Protein AF-A0AAX3S6J0-F1 (afdb_monomer_lite)

pLDDT: mean 76.45, std 20.79, range [30.33, 96.0]

Radius of gyration: 25.62 Å; chains: 1; bounding box: 48×74×73 Å

Organism: NCBI:txid333965

Secondary structure (DSSP, 8-state):
--THHHHHHHHHTT-S-HHHHHHHHHHHHHHHHH-EEEEEEEEETTEEEEPPBPPSSTTSPPEEEEEE-TT--SSPPHHHHHHHHHH--EEEEEEHHHHHHHTTT---EEEEEETTS-EEEE-HHHHHHHHHHHHHHHHHTTS-----------------------TTSSSHHHHHHHHHHHHTTTT--

Foldseek 3Di:
DQLVLLVCCQVPCPPPPVPVNVVSLLVVLVVLQAAKWKFFWDDDPPDIDGDWADDPDPPAFTETETEGESVSDPDDQPVCPCCCPPVVTDIDIDRSLVVLVCLVVGQYWYWYAYSVRDIHTAHSVSSVVSNVSNVVVVVVVVPDDDDPPDPDDDDDDDDDDDDDDPPPPPPVVVVVVVVVVVVVVVPPD

Sequence (189 aa):
MENNLFAQFAKRRHETNSERLEQLTQEFAHHLSDTLFWIASKKVGSQISFELISGDNSDSPPSLFAYMNSDGSTEYPTTILDDIEHHGRQYTAIRGSYLIALSQKITTTLHILDENNASIVLSHDMQLKLHQIIKSLWTTETEVDPLPTIHAQPTDTQPAAKKRSWLKFFIFSAILIIVCATGYWLYRH

Structure (mmCIF, N/CA/C/O backbone):
data_AF-A0AAX3S6J0-F1
#
_entry.id   AF-A0AAX3S6J0-F1
#
loop_
_atom_site.group_PDB
_atom_site.id
_atom_site.type_symbol
_atom_site.label_atom_id
_atom_site.label_alt_id
_atom_site.label_comp_id
_atom_site.label_asym_id
_atom_site.label_entity_id
_atom_site.label_seq_id
_atom_site.pdbx_PDB_ins_code
_atom_site.Cartn_x
_atom_site.Cartn_y
_atom_site.Cartn_z
_atom_site.occupancy
_atom_site.B_iso_or_equiv
_atom_site.auth_seq_id
_atom_site.auth_comp_id
_atom_site.auth_asym_id
_atom_site.auth_atom_id
_atom_site.pdbx_PDB_model_num
ATOM 1 N N . MET A 1 1 ? -9.810 11.939 -13.633 1.00 43.16 1 MET A N 1
ATOM 2 C CA . MET A 1 1 ? -9.123 11.092 -14.641 1.00 43.16 1 MET A CA 1
ATOM 3 C C . MET A 1 1 ? -7.848 10.526 -14.007 1.00 43.16 1 MET A C 1
ATOM 5 O O . MET A 1 1 ? -6.766 10.725 -14.538 1.00 43.16 1 MET A O 1
ATOM 9 N N . GLU A 1 2 ? -7.965 9.867 -12.848 1.00 46.19 2 GLU A N 1
ATOM 10 C CA . GLU A 1 2 ? -6.809 9.577 -11.969 1.00 46.19 2 GLU A CA 1
ATOM 11 C C . GLU A 1 2 ? -6.449 8.087 -11.894 1.00 46.19 2 GLU A C 1
ATOM 13 O O . GLU A 1 2 ? -5.303 7.728 -11.653 1.00 46.19 2 GLU A O 1
ATOM 18 N N . ASN A 1 3 ? -7.353 7.199 -12.297 1.00 56.88 3 ASN A N 1
ATOM 19 C CA . ASN A 1 3 ? -7.152 5.758 -12.163 1.00 56.88 3 ASN A CA 1
ATOM 20 C C . ASN A 1 3 ? -6.264 5.094 -13.240 1.00 56.88 3 ASN A C 1
ATOM 22 O O . ASN A 1 3 ? -6.086 3.878 -13.286 1.00 56.88 3 ASN A O 1
ATOM 26 N N . ASN A 1 4 ? -5.689 5.893 -14.141 1.00 72.12 4 ASN A N 1
ATOM 27 C CA . ASN A 1 4 ? -4.831 5.402 -15.220 1.00 72.12 4 ASN A CA 1
ATOM 28 C C . ASN A 1 4 ? -3.392 5.143 -14.739 1.00 72.12 4 ASN A C 1
ATOM 30 O O . ASN A 1 4 ? -2.667 4.360 -15.348 1.00 72.12 4 ASN A O 1
ATOM 34 N N . LEU A 1 5 ? -2.940 5.796 -13.664 1.00 79.75 5 LEU A N 1
ATOM 35 C CA . LEU A 1 5 ? -1.538 5.708 -13.249 1.00 79.75 5 LEU A CA 1
ATOM 36 C C . LEU A 1 5 ? -1.205 4.350 -12.617 1.00 79.75 5 LEU A C 1
ATOM 38 O O . LEU A 1 5 ? -0.188 3.754 -12.968 1.00 79.75 5 LEU A O 1
ATOM 42 N N . PHE A 1 6 ? -2.094 3.816 -11.775 1.00 78.88 6 PHE A N 1
ATOM 43 C CA . PHE A 1 6 ? -1.959 2.472 -11.210 1.00 78.88 6 PHE A CA 1
ATOM 44 C C . PHE A 1 6 ? -1.912 1.407 -12.317 1.00 78.88 6 PHE A C 1
ATOM 46 O O . PHE A 1 6 ? -0.948 0.646 -12.413 1.00 78.88 6 PHE A O 1
ATOM 53 N N . ALA A 1 7 ? -2.889 1.403 -13.226 1.00 78.56 7 ALA A N 1
ATOM 54 C CA . ALA A 1 7 ? -2.921 0.457 -14.341 1.00 78.56 7 ALA A CA 1
ATOM 55 C C . ALA A 1 7 ? -1.679 0.568 -15.251 1.00 78.56 7 ALA A C 1
ATOM 57 O O . ALA A 1 7 ? -1.114 -0.446 -15.676 1.00 78.56 7 ALA A O 1
ATOM 58 N N . GLN A 1 8 ? -1.211 1.791 -15.524 1.00 82.81 8 GLN A N 1
ATOM 59 C CA . GLN A 1 8 ? 0.011 2.011 -16.298 1.00 82.81 8 GLN A CA 1
ATOM 60 C C . GLN A 1 8 ? 1.253 1.497 -15.578 1.00 82.81 8 GLN A C 1
ATOM 62 O O . GLN A 1 8 ? 2.052 0.794 -16.199 1.00 82.81 8 GLN A O 1
ATOM 67 N N . PHE A 1 9 ? 1.413 1.802 -14.291 1.00 85.44 9 PHE A N 1
ATOM 68 C CA . PHE A 1 9 ? 2.543 1.322 -13.505 1.00 85.44 9 PHE A CA 1
ATOM 69 C C . PHE A 1 9 ? 2.548 -0.208 -13.425 1.00 85.44 9 PHE A C 1
ATOM 71 O O . PHE A 1 9 ? 3.565 -0.836 -13.719 1.00 85.44 9 PHE A O 1
ATOM 78 N N . ALA A 1 10 ? 1.396 -0.827 -13.148 1.00 81.75 10 ALA A N 1
ATOM 79 C CA . ALA A 1 10 ? 1.242 -2.281 -13.117 1.00 81.75 10 ALA A CA 1
ATOM 80 C C . ALA A 1 10 ? 1.706 -2.944 -14.422 1.00 81.75 10 ALA A C 1
ATOM 82 O O . ALA A 1 10 ? 2.432 -3.940 -14.395 1.00 81.75 10 ALA A O 1
ATOM 83 N N . LYS A 1 11 ? 1.324 -2.361 -15.565 1.00 84.12 11 LYS A N 1
ATOM 84 C CA . LYS A 1 11 ? 1.655 -2.876 -16.897 1.00 84.12 11 LYS A CA 1
ATOM 85 C C . LYS A 1 11 ? 3.120 -2.660 -17.276 1.00 84.12 11 LYS A C 1
ATOM 87 O O . LYS A 1 11 ? 3.708 -3.521 -17.924 1.00 84.12 11 LYS A O 1
ATOM 92 N N . ARG A 1 12 ? 3.694 -1.508 -16.920 1.00 83.12 12 ARG A N 1
ATOM 93 C CA . ARG A 1 12 ? 4.986 -1.046 -17.456 1.00 83.12 12 ARG A CA 1
ATOM 94 C C . ARG A 1 12 ? 6.175 -1.219 -16.519 1.00 83.12 12 ARG A C 1
ATOM 96 O O . ARG A 1 12 ? 7.306 -1.080 -16.963 1.00 83.12 12 ARG A O 1
ATOM 103 N N . ARG A 1 13 ? 5.968 -1.571 -15.248 1.00 77.69 13 ARG A N 1
ATOM 104 C CA . ARG A 1 13 ? 7.052 -1.716 -14.252 1.00 77.69 13 ARG A CA 1
ATOM 105 C C . ARG A 1 13 ? 8.153 -2.732 -14.597 1.00 77.69 13 ARG A C 1
ATOM 107 O O . ARG A 1 13 ? 9.182 -2.756 -13.931 1.00 77.69 13 ARG A O 1
ATOM 114 N N . HIS A 1 14 ? 7.917 -3.587 -15.590 1.00 79.12 14 HIS A N 1
ATOM 115 C CA . HIS A 1 14 ? 8.863 -4.590 -16.085 1.00 79.12 14 HIS A CA 1
ATOM 116 C C . HIS A 1 14 ? 9.544 -4.177 -17.406 1.00 79.12 14 HIS A C 1
ATOM 118 O O . HIS A 1 14 ? 10.280 -4.973 -17.986 1.00 79.12 14 HIS A O 1
ATOM 124 N N . GLU A 1 15 ? 9.284 -2.967 -17.914 1.00 80.56 15 GLU A N 1
ATOM 125 C CA . GLU A 1 15 ? 9.906 -2.456 -19.138 1.00 80.56 15 GLU A CA 1
ATOM 126 C C . GLU A 1 15 ? 11.409 -2.191 -18.951 1.00 80.56 15 GLU A C 1
ATOM 128 O O . GLU A 1 15 ? 11.885 -1.872 -17.866 1.00 80.56 15 GLU A O 1
ATOM 133 N N . THR A 1 16 ? 12.173 -2.308 -20.039 1.00 67.88 16 THR A N 1
ATOM 134 C CA . THR A 1 16 ? 13.638 -2.124 -20.039 1.00 67.88 16 THR A CA 1
ATOM 135 C C . THR A 1 16 ? 14.062 -0.687 -20.373 1.00 67.88 16 THR A C 1
ATOM 137 O O . THR A 1 16 ? 15.240 -0.356 -20.277 1.00 67.88 16 THR A O 1
ATOM 140 N N . ASN A 1 17 ? 13.126 0.181 -20.779 1.00 75.00 17 ASN A N 1
ATOM 141 C CA . ASN A 1 17 ? 13.407 1.597 -21.026 1.00 75.00 17 ASN A CA 1
ATOM 142 C C . ASN A 1 17 ? 13.550 2.332 -19.684 1.00 75.00 17 ASN A C 1
ATOM 144 O O . ASN A 1 17 ? 12.547 2.675 -19.058 1.00 75.00 17 ASN A O 1
ATOM 148 N N . SER A 1 18 ? 14.795 2.546 -19.252 1.00 75.88 18 SER A N 1
ATOM 149 C CA . SER A 1 18 ? 15.112 3.035 -17.908 1.00 75.88 18 SER A CA 1
ATOM 150 C C . SER A 1 18 ? 14.560 4.430 -17.630 1.00 75.88 18 SER A C 1
ATOM 152 O O . SER A 1 18 ? 13.944 4.623 -16.591 1.00 75.88 18 SER A O 1
ATOM 154 N N . GLU A 1 19 ? 14.691 5.380 -18.558 1.00 84.38 19 GLU A N 1
ATOM 155 C CA . GLU A 1 19 ? 14.305 6.778 -18.313 1.00 84.38 19 GLU A CA 1
ATOM 156 C C . GLU A 1 19 ? 12.785 6.938 -18.172 1.00 84.38 19 GLU A C 1
ATOM 158 O O . GLU A 1 19 ? 12.289 7.523 -17.208 1.00 84.38 19 GLU A O 1
ATOM 163 N N . ARG A 1 20 ? 12.018 6.348 -19.097 1.00 82.50 20 ARG A N 1
ATOM 164 C CA . ARG A 1 20 ? 10.551 6.414 -19.042 1.00 82.50 20 ARG A CA 1
ATOM 165 C C . ARG A 1 20 ? 9.994 5.661 -17.834 1.00 82.50 20 ARG A C 1
ATOM 167 O O . ARG A 1 20 ? 9.006 6.092 -17.240 1.00 82.50 20 ARG A O 1
ATOM 174 N N . LEU A 1 21 ? 10.606 4.531 -17.484 1.00 85.25 21 LEU A N 1
ATOM 175 C CA . LEU A 1 21 ? 10.216 3.763 -16.309 1.00 85.25 21 LEU A CA 1
ATOM 176 C C . LEU A 1 21 ? 10.543 4.515 -15.014 1.00 85.25 21 LEU A C 1
ATOM 178 O O . LEU A 1 21 ? 9.748 4.476 -14.076 1.00 85.25 21 LEU A O 1
ATOM 182 N N . GLU A 1 22 ? 11.680 5.203 -14.946 1.00 86.81 22 GLU A N 1
ATOM 183 C CA . GLU A 1 22 ? 12.055 6.031 -13.798 1.00 86.81 22 GLU A CA 1
ATOM 184 C C . GLU A 1 22 ? 11.062 7.171 -13.584 1.00 86.81 22 GLU A C 1
ATOM 186 O O . GLU A 1 22 ? 10.539 7.294 -12.476 1.00 86.81 22 GLU A O 1
ATOM 191 N N . GLN A 1 23 ? 10.716 7.914 -14.640 1.00 90.00 23 GLN A N 1
ATOM 192 C CA . GLN A 1 23 ? 9.686 8.958 -14.579 1.00 90.00 23 GLN A CA 1
ATOM 193 C C . GLN A 1 23 ? 8.341 8.396 -14.108 1.00 90.00 23 GLN A C 1
ATOM 195 O O . GLN A 1 23 ? 7.765 8.896 -13.145 1.00 90.00 23 GLN A O 1
ATOM 200 N N . LEU A 1 24 ? 7.882 7.290 -14.704 1.00 90.31 24 LEU A N 1
ATOM 201 C CA . LEU A 1 24 ? 6.635 6.640 -14.293 1.00 90.31 24 LEU A CA 1
ATOM 202 C C . LEU A 1 24 ? 6.680 6.176 -12.828 1.00 90.31 24 LEU A C 1
ATOM 204 O O . LEU A 1 24 ? 5.678 6.250 -12.123 1.00 90.31 24 LEU A O 1
ATOM 208 N N . THR A 1 25 ? 7.833 5.692 -12.357 1.00 90.56 25 THR A N 1
ATOM 209 C CA . THR A 1 25 ? 8.012 5.267 -10.961 1.00 90.56 25 THR A CA 1
ATOM 210 C C . THR A 1 25 ? 7.970 6.462 -10.009 1.00 90.56 25 THR A C 1
ATOM 212 O O . THR A 1 25 ? 7.408 6.342 -8.923 1.00 90.56 25 THR A O 1
ATOM 215 N N . GLN A 1 26 ? 8.535 7.608 -10.398 1.00 91.75 26 GLN A N 1
ATOM 216 C CA . GLN A 1 26 ? 8.479 8.844 -9.614 1.00 91.75 26 GLN A CA 1
ATOM 217 C C . GLN A 1 26 ? 7.059 9.410 -9.546 1.00 91.75 26 GLN A C 1
ATOM 219 O O . GLN A 1 26 ? 6.578 9.699 -8.452 1.00 91.75 26 GLN A O 1
ATOM 224 N N . GLU A 1 27 ? 6.361 9.496 -10.681 1.00 91.88 27 GLU A N 1
ATOM 225 C CA . GLU A 1 27 ? 4.952 9.910 -10.735 1.00 91.88 27 GLU A CA 1
ATOM 226 C C . GLU A 1 27 ? 4.078 8.991 -9.878 1.00 91.88 27 GLU A C 1
ATOM 228 O O . GLU A 1 27 ? 3.265 9.456 -9.076 1.00 91.88 27 GLU A O 1
ATOM 233 N N . PHE A 1 28 ? 4.289 7.677 -9.995 1.00 91.75 28 PHE A N 1
ATOM 234 C CA . PHE A 1 28 ? 3.595 6.696 -9.172 1.00 91.75 28 PHE A CA 1
ATOM 235 C C . PHE A 1 28 ? 3.897 6.890 -7.685 1.00 91.75 28 PHE A C 1
ATOM 237 O O . PHE A 1 28 ? 2.973 6.865 -6.882 1.00 91.75 28 PHE A O 1
ATOM 244 N N . ALA A 1 29 ? 5.155 7.124 -7.303 1.00 93.12 29 ALA A N 1
ATOM 245 C CA . ALA A 1 29 ? 5.538 7.362 -5.912 1.00 93.12 29 ALA A CA 1
ATOM 246 C C . ALA A 1 29 ? 4.898 8.635 -5.330 1.00 93.12 29 ALA A C 1
ATOM 248 O O . ALA A 1 29 ? 4.435 8.604 -4.190 1.00 93.12 29 ALA A O 1
ATOM 249 N N . HIS A 1 30 ? 4.826 9.720 -6.108 1.00 91.75 30 HIS A N 1
ATOM 250 C CA . HIS A 1 30 ? 4.108 10.941 -5.729 1.00 91.75 30 HIS A CA 1
ATOM 251 C C . HIS A 1 30 ? 2.629 10.659 -5.480 1.00 91.75 30 HIS A C 1
ATOM 253 O O . HIS A 1 30 ? 2.122 10.897 -4.387 1.00 91.75 30 HIS A O 1
ATOM 259 N N . HIS A 1 31 ? 1.948 10.085 -6.471 1.00 91.12 31 HIS A N 1
ATOM 260 C CA . HIS A 1 31 ? 0.524 9.797 -6.357 1.00 91.12 31 HIS A CA 1
ATOM 261 C C . HIS A 1 31 ? 0.232 8.832 -5.196 1.00 91.12 31 HIS A C 1
ATOM 263 O O . HIS A 1 31 ? -0.669 9.061 -4.389 1.00 91.12 31 HIS A O 1
ATOM 269 N N . LEU A 1 32 ? 1.054 7.791 -5.050 1.00 92.00 32 LEU A N 1
ATOM 270 C CA . LEU A 1 32 ? 0.976 6.830 -3.956 1.00 92.00 32 LEU A CA 1
ATOM 271 C C . LEU A 1 32 ? 1.154 7.502 -2.590 1.00 92.00 32 LEU A C 1
ATOM 273 O O . LEU A 1 32 ? 0.423 7.160 -1.669 1.00 92.00 32 LEU A O 1
ATOM 277 N N . SER A 1 33 ? 2.090 8.448 -2.445 1.00 92.88 33 SER A N 1
ATOM 278 C CA . SER A 1 33 ? 2.350 9.167 -1.186 1.00 92.88 33 SER A CA 1
ATOM 279 C C . SER A 1 33 ? 1.088 9.828 -0.629 1.00 92.88 33 SER A C 1
ATOM 281 O O . SER A 1 33 ? 0.809 9.714 0.572 1.00 92.88 33 SER A O 1
ATOM 283 N N . ASP A 1 34 ? 0.321 10.466 -1.510 1.00 90.81 34 ASP A N 1
ATOM 284 C CA . ASP A 1 34 ? -0.820 11.299 -1.133 1.00 90.81 34 ASP A CA 1
ATOM 285 C C . ASP A 1 34 ? -2.134 10.519 -1.078 1.00 90.81 34 ASP A C 1
ATOM 287 O O . ASP A 1 34 ? -3.076 10.936 -0.399 1.00 90.81 34 ASP A O 1
ATOM 291 N N . THR A 1 35 ? -2.193 9.355 -1.721 1.00 91.94 35 THR A N 1
ATOM 292 C CA . THR A 1 35 ? -3.391 8.511 -1.745 1.00 91.94 35 THR A CA 1
ATOM 293 C C . THR A 1 35 ? -3.741 7.998 -0.345 1.00 91.94 35 THR A C 1
ATOM 295 O O . THR A 1 35 ? -2.870 7.629 0.451 1.00 91.94 35 THR A O 1
ATOM 298 N N . LEU A 1 36 ? -5.036 7.993 -0.022 1.00 94.56 36 LEU A N 1
ATOM 299 C CA . LEU A 1 36 ? -5.565 7.405 1.205 1.00 94.56 36 LEU A CA 1
ATOM 300 C C . LEU A 1 36 ? -5.941 5.941 0.950 1.00 94.56 36 LEU A C 1
ATOM 302 O O . LEU A 1 36 ? -6.664 5.641 0.005 1.00 94.56 36 LEU A O 1
ATOM 306 N N . PHE A 1 37 ? -5.470 5.046 1.814 1.00 95.25 37 PHE A N 1
ATOM 307 C CA . PHE A 1 37 ? -5.740 3.615 1.745 1.00 95.25 37 PHE A CA 1
ATOM 308 C C . PHE A 1 37 ? -6.478 3.137 2.983 1.00 95.25 37 PHE A C 1
ATOM 310 O O . PHE A 1 37 ? -6.148 3.525 4.103 1.00 95.25 37 PHE A O 1
ATOM 317 N N . TRP A 1 38 ? -7.412 2.221 2.785 1.00 96.00 38 TRP A N 1
ATOM 318 C CA . TRP A 1 38 ? -8.090 1.483 3.834 1.00 96.00 38 TRP A CA 1
ATOM 319 C C . TRP A 1 38 ? -7.436 0.125 4.007 1.00 96.00 38 TRP A C 1
ATOM 321 O O . TRP A 1 38 ? -7.261 -0.615 3.043 1.00 96.00 38 TRP A O 1
ATOM 331 N N . ILE A 1 39 ? -7.064 -0.203 5.240 1.00 95.44 39 ILE A N 1
ATOM 332 C CA . ILE A 1 39 ? -6.398 -1.465 5.567 1.00 95.44 39 ILE A CA 1
ATOM 333 C C . ILE A 1 39 ? -7.136 -2.138 6.706 1.00 95.44 39 ILE A C 1
ATOM 335 O O . ILE A 1 39 ? -7.434 -1.490 7.712 1.00 95.44 39 ILE A O 1
ATOM 339 N N . ALA A 1 40 ? -7.390 -3.436 6.552 1.00 95.19 40 ALA A N 1
ATOM 340 C CA . ALA A 1 40 ? -7.983 -4.248 7.599 1.00 95.19 40 ALA A CA 1
ATOM 341 C C . ALA A 1 40 ? -7.128 -4.186 8.870 1.00 95.19 40 ALA A C 1
ATOM 343 O O . ALA A 1 40 ? -5.903 -4.364 8.838 1.00 95.19 40 ALA A O 1
ATOM 344 N N . SER A 1 41 ? -7.765 -3.902 9.996 1.00 93.50 41 SER A N 1
ATOM 345 C CA . SER A 1 41 ? -7.075 -3.668 11.251 1.00 93.50 41 SER A CA 1
ATOM 346 C C . SER A 1 41 ? -7.833 -4.238 12.437 1.00 93.50 41 SER A C 1
ATOM 348 O O . SER A 1 41 ? -9.039 -4.462 12.407 1.00 93.50 41 SER A O 1
ATOM 350 N N . LYS A 1 42 ? -7.096 -4.462 13.520 1.00 91.50 42 LYS A N 1
ATOM 351 C CA . LYS A 1 42 ? -7.625 -4.914 14.796 1.00 91.50 42 LYS A CA 1
ATOM 352 C C . LYS A 1 42 ? -7.068 -4.054 15.910 1.00 91.50 42 LYS A C 1
ATOM 354 O O . LYS A 1 42 ? -5.864 -3.799 15.992 1.00 91.50 42 LYS A O 1
ATOM 359 N N . LYS A 1 43 ? -7.938 -3.664 16.835 1.00 86.62 43 LYS A N 1
ATOM 360 C CA . LYS A 1 43 ? -7.514 -3.034 18.082 1.00 86.62 43 LYS A CA 1
ATOM 361 C C . LYS A 1 43 ? -6.950 -4.085 19.042 1.00 86.62 43 LYS A C 1
ATOM 363 O O . LYS A 1 43 ? -7.654 -5.006 19.454 1.00 86.62 43 LYS A O 1
ATOM 368 N N . VAL A 1 44 ? -5.686 -3.928 19.424 1.00 85.31 44 VAL A N 1
ATOM 369 C CA . VAL A 1 44 ? -4.997 -4.760 20.418 1.00 85.31 44 VAL A CA 1
ATOM 370 C C . VAL A 1 44 ? -4.601 -3.858 21.585 1.00 85.31 44 VAL A C 1
ATOM 372 O O . VAL A 1 44 ? -3.600 -3.145 21.546 1.00 85.31 44 VAL A O 1
ATOM 375 N N . GLY A 1 45 ? -5.445 -3.829 22.621 1.00 86.12 45 GLY A N 1
ATOM 376 C CA . GLY A 1 45 ? -5.293 -2.898 23.741 1.00 86.12 45 GLY A CA 1
ATOM 377 C C . GLY A 1 45 ? -5.439 -1.438 23.295 1.00 86.12 45 GLY A C 1
ATOM 378 O O . GLY A 1 45 ? -6.498 -1.033 22.809 1.00 86.12 45 GLY A O 1
ATOM 379 N N . SER A 1 46 ? -4.380 -0.644 23.471 1.00 84.56 46 SER A N 1
ATOM 380 C CA . SER A 1 46 ? -4.309 0.758 23.030 1.00 84.56 46 SER A CA 1
ATOM 381 C C . SER A 1 46 ? -3.753 0.938 21.612 1.00 84.56 46 SER A C 1
ATOM 383 O O . SER A 1 46 ? -3.694 2.069 21.134 1.00 84.56 46 SER A O 1
ATOM 385 N N . GLN A 1 47 ? -3.350 -0.143 20.937 1.00 86.06 47 GLN A N 1
ATOM 386 C CA . GLN A 1 47 ? -2.699 -0.093 19.628 1.00 86.06 47 GLN A CA 1
ATOM 387 C C . GLN A 1 47 ? -3.612 -0.607 18.513 1.00 86.06 47 GLN A C 1
ATOM 389 O O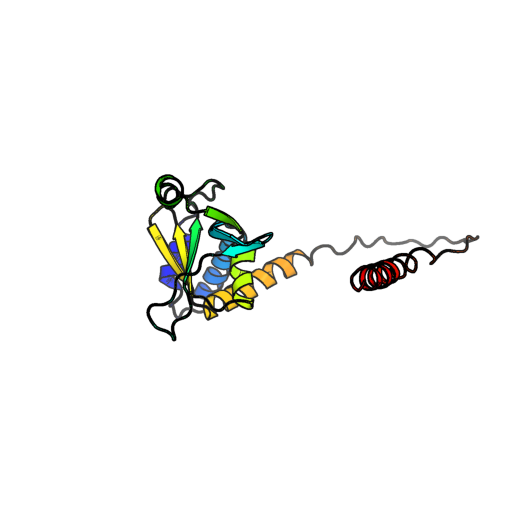 . GLN A 1 47 ? -4.479 -1.456 18.732 1.00 86.06 47 GLN A O 1
ATOM 394 N N . ILE A 1 48 ? -3.392 -0.092 17.304 1.00 85.75 48 ILE A N 1
ATOM 395 C CA . ILE A 1 48 ? -3.974 -0.617 16.068 1.00 85.75 48 ILE A CA 1
ATOM 396 C C . ILE A 1 48 ? -2.934 -1.547 15.443 1.00 85.75 48 ILE A C 1
ATOM 398 O O . ILE A 1 48 ? -1.779 -1.160 15.266 1.00 85.75 48 ILE A O 1
ATOM 402 N N . SER A 1 49 ? -3.343 -2.772 15.139 1.00 88.75 49 SER A N 1
ATOM 403 C CA . SER A 1 49 ? -2.547 -3.766 14.424 1.00 88.75 49 SER A CA 1
ATOM 404 C C . SER A 1 49 ? -3.169 -4.002 13.052 1.00 88.75 49 SER A C 1
ATOM 406 O O . SER A 1 49 ? -4.392 -4.054 12.948 1.00 88.75 49 SER A O 1
ATOM 408 N N . PHE A 1 50 ? -2.354 -4.118 12.006 1.00 91.81 50 PHE A N 1
ATOM 409 C CA . PHE A 1 50 ? -2.840 -4.432 10.662 1.00 91.81 50 PHE A CA 1
ATOM 410 C C . PHE A 1 50 ? -2.964 -5.939 10.475 1.00 91.81 50 PHE A C 1
ATOM 412 O O . PHE A 1 50 ? -2.105 -6.703 10.922 1.00 91.81 50 PHE A O 1
ATOM 419 N N . GLU A 1 51 ? -4.028 -6.358 9.804 1.00 92.00 51 GLU A N 1
ATOM 420 C CA . GLU A 1 51 ? -4.252 -7.763 9.501 1.00 92.00 51 GLU A CA 1
ATOM 421 C C . GLU A 1 51 ? -3.406 -8.187 8.301 1.00 92.00 51 GLU A C 1
ATOM 423 O O . GLU A 1 51 ? -3.550 -7.674 7.191 1.00 92.00 51 GLU A O 1
ATOM 428 N N . LEU A 1 52 ? -2.519 -9.146 8.546 1.00 91.19 52 LEU A N 1
ATOM 429 C CA . LEU A 1 52 ? -1.678 -9.770 7.536 1.00 91.19 52 LEU A CA 1
ATOM 430 C C . LEU A 1 52 ? -2.240 -11.147 7.185 1.00 91.19 52 LEU A C 1
ATOM 432 O O . LEU A 1 52 ? -2.607 -11.914 8.077 1.00 91.19 52 LEU A O 1
ATOM 436 N N . ILE A 1 53 ? -2.260 -11.474 5.896 1.00 89.81 53 ILE A N 1
ATOM 437 C CA . ILE A 1 53 ? -2.619 -12.808 5.410 1.00 89.81 53 ILE A CA 1
ATOM 438 C C . ILE A 1 53 ? -1.329 -13.600 5.212 1.00 89.81 53 ILE A C 1
ATOM 440 O O . ILE A 1 53 ? -0.406 -13.127 4.548 1.00 89.81 53 ILE A O 1
ATOM 444 N N . SER A 1 54 ? -1.234 -14.787 5.809 1.00 86.44 54 SER A N 1
ATOM 445 C CA . SER A 1 54 ? -0.080 -15.672 5.625 1.00 86.44 54 SER A CA 1
ATOM 446 C C . SER A 1 54 ? 0.148 -15.966 4.141 1.00 86.44 54 SER A C 1
ATOM 448 O O . SER A 1 54 ? -0.809 -16.141 3.392 1.00 86.44 54 SER A O 1
ATOM 450 N N . GLY A 1 55 ? 1.414 -15.999 3.718 1.00 77.69 55 GLY A N 1
ATOM 451 C CA . GLY A 1 55 ? 1.760 -16.429 2.366 1.00 77.69 55 GLY A CA 1
ATOM 452 C C . GLY A 1 55 ? 1.439 -17.910 2.148 1.00 77.69 55 GLY A C 1
ATOM 453 O O . GLY A 1 55 ? 1.298 -18.665 3.110 1.00 77.69 55 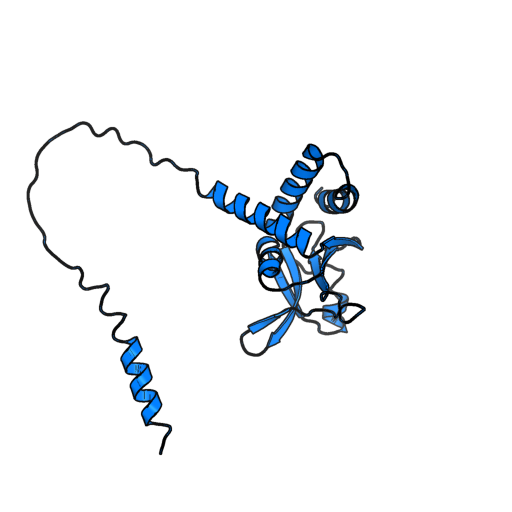GLY A O 1
ATOM 454 N N . ASP A 1 56 ? 1.362 -18.322 0.881 1.00 79.38 56 ASP A N 1
ATOM 455 C CA . ASP A 1 56 ? 0.985 -19.690 0.490 1.00 79.38 56 ASP A CA 1
ATOM 456 C C . ASP A 1 56 ? 1.911 -20.764 1.089 1.00 79.38 56 ASP A C 1
ATOM 458 O O . ASP A 1 56 ? 1.479 -21.884 1.348 1.00 79.38 56 ASP A O 1
ATOM 462 N N . ASN A 1 57 ? 3.176 -20.408 1.349 1.00 81.62 57 ASN A N 1
ATOM 463 C CA . ASN A 1 57 ? 4.197 -21.266 1.949 1.00 81.62 57 ASN A CA 1
ATOM 464 C C . ASN A 1 57 ? 4.949 -20.525 3.069 1.00 81.62 57 ASN A C 1
ATOM 466 O O . ASN A 1 57 ? 4.989 -19.294 3.083 1.00 81.62 57 ASN A O 1
ATOM 470 N N . SER A 1 58 ? 5.625 -21.265 3.959 1.00 74.56 58 SER A N 1
ATOM 471 C CA . SER A 1 58 ? 6.393 -20.713 5.096 1.00 74.56 58 SER A CA 1
ATOM 472 C C . SER A 1 58 ? 7.468 -19.695 4.709 1.00 74.56 58 SER A C 1
ATOM 474 O O . SER A 1 58 ? 7.819 -18.842 5.518 1.00 74.56 58 SER A O 1
ATOM 476 N N . ASP A 1 59 ? 7.975 -19.786 3.480 1.00 80.88 59 ASP A N 1
ATOM 477 C CA . ASP A 1 59 ? 9.059 -18.941 2.972 1.00 80.88 59 ASP A CA 1
ATOM 478 C C . ASP A 1 59 ? 8.537 -17.694 2.242 1.00 80.88 59 ASP A C 1
ATOM 480 O O . ASP A 1 59 ? 9.313 -16.827 1.840 1.00 80.88 59 ASP A O 1
ATOM 484 N N . SER A 1 60 ? 7.218 -17.596 2.041 1.00 84.44 60 SER A N 1
ATOM 485 C CA . SER A 1 60 ? 6.597 -16.452 1.376 1.00 84.44 60 SER A CA 1
ATOM 486 C C . SER A 1 60 ? 6.270 -15.361 2.394 1.00 84.44 60 SER A C 1
ATOM 488 O O . SER A 1 60 ? 5.650 -15.647 3.422 1.00 84.44 60 SER A O 1
ATOM 490 N N . PRO A 1 61 ? 6.639 -14.096 2.126 1.00 88.56 61 PRO A N 1
ATOM 491 C CA . PRO A 1 61 ? 6.293 -13.006 3.021 1.00 88.56 61 PRO A CA 1
ATOM 492 C C . PRO A 1 61 ? 4.767 -12.859 3.117 1.00 88.56 61 PRO A C 1
ATOM 494 O O . PRO A 1 61 ? 4.063 -13.084 2.126 1.00 88.56 61 PRO A O 1
ATOM 497 N N . PRO A 1 62 ? 4.240 -12.458 4.286 1.00 92.88 62 PRO A N 1
ATOM 498 C CA . PRO A 1 62 ? 2.813 -12.240 4.450 1.00 92.88 62 PRO A CA 1
ATOM 499 C C . PRO A 1 62 ? 2.306 -11.135 3.518 1.00 92.88 62 PRO A C 1
ATOM 501 O O . PRO A 1 62 ? 3.026 -10.191 3.180 1.00 92.88 62 PRO A O 1
ATOM 504 N N . SER A 1 63 ? 1.044 -11.250 3.125 1.00 94.44 63 SER A N 1
ATOM 505 C CA . SER A 1 63 ? 0.359 -10.286 2.276 1.00 94.44 63 SER A CA 1
ATOM 506 C C . SER A 1 63 ? -0.383 -9.243 3.107 1.00 94.44 63 SER A C 1
ATOM 508 O O . SER A 1 63 ? -1.105 -9.578 4.047 1.00 94.44 63 SER A O 1
ATOM 510 N N . LEU A 1 64 ? -0.224 -7.978 2.729 1.00 95.19 64 LEU A N 1
ATOM 511 C CA . LEU A 1 64 ? -0.991 -6.845 3.238 1.00 95.19 64 LEU A CA 1
ATOM 512 C C . LEU A 1 64 ? -1.890 -6.325 2.116 1.00 95.19 64 LEU A C 1
ATOM 514 O O . LEU A 1 64 ? -1.410 -6.120 1.004 1.00 95.19 64 LEU A O 1
ATOM 518 N N . PHE A 1 65 ? -3.169 -6.102 2.405 1.00 94.62 65 PHE A N 1
ATOM 519 C CA . PHE A 1 65 ? -4.148 -5.615 1.432 1.00 94.62 65 PHE A CA 1
ATOM 520 C C . PHE A 1 65 ? -4.533 -4.173 1.759 1.00 94.62 65 PHE A C 1
ATOM 522 O O . PHE A 1 65 ? -4.943 -3.878 2.884 1.00 94.62 65 PHE A O 1
ATOM 529 N N . ALA A 1 66 ? -4.384 -3.292 0.776 1.00 95.44 66 ALA A N 1
ATOM 530 C CA . ALA A 1 66 ? -4.715 -1.880 0.854 1.00 95.44 66 ALA A CA 1
ATOM 531 C C . ALA A 1 66 ? -5.745 -1.532 -0.222 1.00 95.44 66 ALA A C 1
ATOM 533 O O . ALA A 1 66 ? -5.523 -1.783 -1.404 1.00 95.44 66 ALA A O 1
ATOM 534 N N . TYR A 1 67 ? -6.859 -0.945 0.201 1.00 94.62 67 TYR A N 1
ATOM 535 C C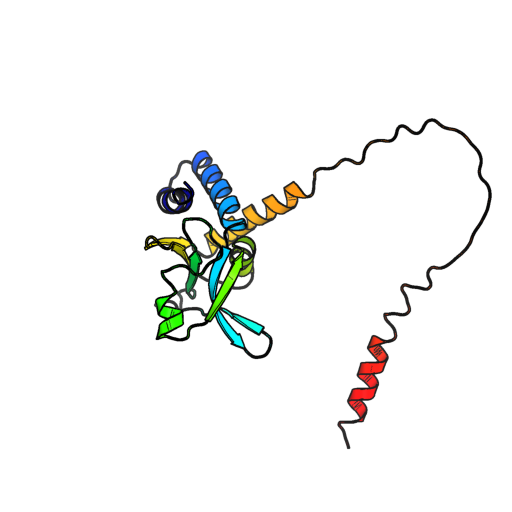A . TYR A 1 67 ? -7.993 -0.619 -0.658 1.00 94.62 67 TYR A CA 1
ATOM 536 C C . TYR A 1 67 ? -8.088 0.893 -0.842 1.00 94.62 67 TYR A C 1
ATOM 538 O O . TYR A 1 67 ? -7.898 1.640 0.118 1.00 94.62 67 TYR A O 1
ATOM 546 N N . MET A 1 68 ? -8.387 1.359 -2.048 1.00 92.69 68 MET A N 1
ATOM 547 C CA . MET A 1 68 ? -8.550 2.785 -2.343 1.00 92.69 68 MET A CA 1
ATOM 548 C C . MET A 1 68 ? -9.749 3.036 -3.256 1.00 92.69 68 MET A C 1
ATOM 550 O O . MET A 1 68 ? -10.149 2.160 -4.024 1.00 92.69 68 MET A O 1
ATOM 554 N N . ASN A 1 69 ? -10.292 4.251 -3.197 1.00 90.25 69 ASN A N 1
ATOM 555 C CA . ASN A 1 69 ? -11.269 4.713 -4.178 1.00 90.25 69 ASN A CA 1
ATOM 556 C C . ASN A 1 69 ? -10.554 5.228 -5.427 1.00 90.25 69 ASN A C 1
ATOM 558 O O . ASN A 1 69 ? -9.496 5.855 -5.331 1.00 90.25 69 ASN A O 1
ATOM 562 N N . SER A 1 70 ? -11.142 5.001 -6.599 1.00 84.44 70 SER A N 1
ATOM 563 C CA . SER A 1 70 ? -10.555 5.425 -7.879 1.00 84.44 70 SER A CA 1
ATOM 564 C C . SER A 1 70 ? -10.683 6.926 -8.119 1.00 84.44 70 SER A C 1
ATOM 566 O O . SER A 1 70 ? -9.994 7.492 -8.973 1.00 84.44 70 SER A O 1
ATOM 568 N N . ASP A 1 71 ? -11.616 7.553 -7.407 1.00 83.56 71 ASP A N 1
ATOM 569 C CA . ASP A 1 71 ? -11.911 8.981 -7.432 1.00 83.56 71 ASP A CA 1
ATOM 570 C C . ASP A 1 71 ? -11.148 9.775 -6.355 1.00 83.56 71 ASP A C 1
ATOM 572 O O . ASP A 1 71 ? -11.338 10.984 -6.236 1.00 83.56 71 ASP A O 1
ATOM 576 N N . GLY A 1 72 ? -10.305 9.103 -5.561 1.00 82.12 72 GLY A N 1
ATOM 577 C CA . GLY A 1 72 ? -9.543 9.720 -4.475 1.00 82.12 72 GLY A CA 1
ATOM 578 C C . GLY A 1 72 ? -10.384 10.126 -3.259 1.00 82.12 72 GLY A C 1
ATOM 579 O O . GLY A 1 72 ? -9.873 10.821 -2.375 1.00 82.12 72 GLY A O 1
ATOM 580 N N . SER A 1 73 ? -11.653 9.713 -3.184 1.00 87.44 73 SER A N 1
ATOM 581 C CA . SER A 1 73 ? -12.520 10.016 -2.046 1.00 87.44 73 SER A CA 1
ATOM 582 C C . SER A 1 73 ? -12.013 9.388 -0.745 1.00 87.44 73 SER A C 1
ATOM 584 O O . SER A 1 73 ? -11.307 8.376 -0.721 1.00 87.44 73 SER A O 1
ATOM 586 N N . THR A 1 74 ? -12.400 10.000 0.375 1.00 89.56 74 THR A N 1
ATOM 587 C CA . THR A 1 74 ? -12.033 9.545 1.723 1.00 89.56 74 THR A CA 1
ATOM 588 C C . THR A 1 74 ? -13.076 8.626 2.351 1.00 89.56 74 THR A C 1
ATOM 590 O O . THR A 1 74 ? -13.000 8.371 3.549 1.00 89.56 74 THR A O 1
ATOM 593 N N . GLU A 1 75 ? -14.086 8.197 1.596 1.00 91.62 75 GLU A N 1
ATOM 594 C CA . GLU A 1 75 ? -15.100 7.248 2.060 1.00 91.62 75 GLU A CA 1
ATOM 595 C C . GLU A 1 75 ? -14.574 5.810 1.961 1.00 91.62 75 GLU A C 1
ATOM 597 O O . GLU A 1 75 ? -13.491 5.569 1.423 1.00 91.62 75 GLU A O 1
ATOM 602 N N . TYR A 1 76 ? -15.305 4.845 2.515 1.00 92.38 76 TYR A N 1
ATOM 603 C CA . TYR A 1 76 ? -14.956 3.437 2.345 1.00 92.38 76 TYR A CA 1
ATOM 604 C C . TYR A 1 76 ? -15.163 3.007 0.883 1.00 92.38 76 TYR A C 1
ATOM 606 O O . TYR A 1 76 ? -16.248 3.237 0.349 1.00 92.38 76 TYR A O 1
ATOM 614 N N . PRO A 1 77 ? -14.183 2.325 0.260 1.00 92.00 77 PRO A N 1
ATOM 615 C CA . PRO A 1 77 ? -14.372 1.673 -1.021 1.00 92.00 77 PRO A CA 1
ATOM 616 C C . PRO A 1 77 ? -15.514 0.678 -0.975 1.00 92.00 77 PRO A C 1
ATOM 618 O O . PRO A 1 77 ? -15.634 -0.109 -0.034 1.00 92.00 77 PRO A O 1
ATOM 621 N N . THR A 1 78 ? -16.309 0.672 -2.039 1.00 90.00 78 THR A N 1
ATOM 622 C CA . THR A 1 78 ? -17.420 -0.271 -2.217 1.00 90.00 78 THR A CA 1
ATOM 623 C C . THR A 1 78 ? -16.971 -1.725 -2.062 1.00 90.00 78 THR A C 1
ATOM 625 O O . THR A 1 78 ? -17.702 -2.536 -1.503 1.00 90.00 78 THR A O 1
ATOM 628 N N . THR A 1 79 ? -15.728 -2.030 -2.445 1.00 87.62 79 THR A N 1
ATOM 629 C CA . THR A 1 79 ? -15.095 -3.351 -2.323 1.00 87.62 79 THR A CA 1
ATOM 630 C C . THR A 1 79 ? -14.923 -3.853 -0.892 1.00 87.62 79 THR A C 1
ATOM 632 O O . THR A 1 79 ? -14.726 -5.052 -0.711 1.00 87.62 79 THR A O 1
ATOM 635 N N . ILE A 1 80 ? -14.992 -2.983 0.121 1.00 90.88 80 ILE A N 1
ATOM 636 C CA . ILE A 1 80 ? -14.871 -3.377 1.535 1.00 90.88 80 ILE A CA 1
ATOM 637 C C . ILE A 1 80 ? -16.139 -3.119 2.352 1.00 90.88 80 ILE A C 1
ATOM 639 O O . ILE A 1 80 ? -16.172 -3.461 3.533 1.00 90.88 80 ILE A O 1
ATOM 643 N N . LEU A 1 81 ? -17.183 -2.537 1.751 1.00 91.38 81 LEU A N 1
ATOM 644 C CA . LEU A 1 81 ? -18.453 -2.303 2.443 1.00 91.38 81 LEU A CA 1
ATOM 645 C C . LEU A 1 81 ? -19.101 -3.622 2.870 1.00 91.38 81 LEU A C 1
ATOM 647 O O . LEU A 1 81 ? -19.502 -3.748 4.024 1.00 91.38 81 LEU A O 1
ATOM 651 N N . ASP A 1 82 ? -19.097 -4.630 1.996 1.00 87.75 82 ASP A N 1
ATOM 652 C CA . ASP A 1 82 ? -19.622 -5.959 2.323 1.00 87.75 82 ASP A CA 1
ATOM 653 C C . ASP A 1 82 ? -18.872 -6.590 3.511 1.00 87.75 82 ASP A C 1
ATOM 655 O O . ASP A 1 82 ? -19.505 -7.120 4.427 1.00 87.75 82 ASP A O 1
ATOM 659 N N . ASP A 1 83 ? -17.540 -6.464 3.553 1.00 88.38 83 ASP A N 1
ATOM 660 C CA . ASP A 1 83 ? -16.695 -6.953 4.655 1.00 88.38 83 ASP A CA 1
ATOM 661 C C . ASP A 1 83 ? -17.014 -6.251 5.987 1.00 88.38 83 ASP A C 1
ATOM 663 O O . ASP A 1 83 ? -17.004 -6.873 7.058 1.00 88.38 83 ASP A O 1
ATOM 667 N N . ILE A 1 84 ? -17.318 -4.955 5.941 1.00 90.19 84 ILE A N 1
ATOM 668 C CA . ILE A 1 84 ? -17.704 -4.179 7.123 1.00 90.19 84 ILE A CA 1
ATOM 669 C C . ILE A 1 84 ? -19.099 -4.600 7.598 1.00 90.19 84 ILE A C 1
ATOM 671 O O . ILE A 1 84 ? -19.281 -4.895 8.782 1.00 90.19 84 ILE A O 1
ATOM 675 N N . GLU A 1 85 ? -20.073 -4.648 6.690 1.00 90.50 85 GLU A N 1
ATOM 676 C CA . GLU A 1 85 ? -21.484 -4.878 7.013 1.00 90.50 85 GLU A CA 1
ATOM 677 C C . GLU A 1 85 ? -21.769 -6.325 7.432 1.00 90.50 85 GLU A C 1
ATOM 679 O O . GLU A 1 85 ? -22.492 -6.559 8.403 1.00 90.50 85 GLU A O 1
ATOM 684 N N . HIS A 1 86 ? -21.178 -7.302 6.740 1.00 87.94 86 HIS A N 1
ATOM 685 C CA . HIS A 1 86 ? -2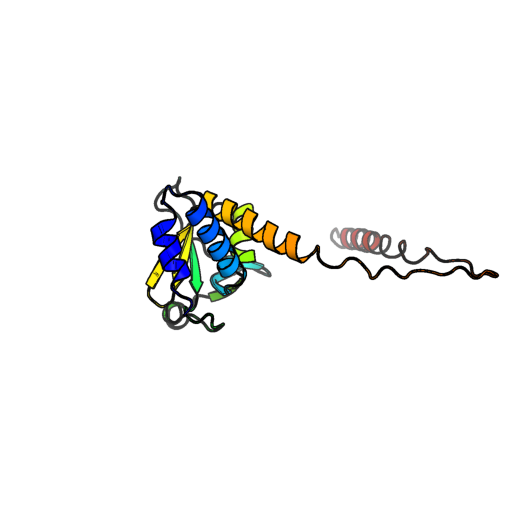1.512 -8.719 6.909 1.00 87.94 86 HIS A CA 1
ATOM 686 C C . HIS A 1 86 ? -20.490 -9.491 7.746 1.00 87.94 86 HIS A C 1
ATOM 688 O O . HIS A 1 86 ? -20.838 -10.503 8.361 1.00 87.94 86 HIS A O 1
ATOM 694 N N . HIS A 1 87 ? -19.239 -9.026 7.804 1.00 87.56 87 HIS A N 1
ATOM 695 C CA . HIS A 1 87 ? -18.170 -9.698 8.550 1.00 87.56 87 HIS A CA 1
ATOM 696 C C . HIS A 1 87 ? -17.685 -8.902 9.767 1.00 87.56 87 HIS A C 1
ATOM 698 O O . HIS A 1 87 ? -16.884 -9.416 10.551 1.00 87.56 87 HIS A O 1
ATOM 704 N N . GLY A 1 88 ? -18.191 -7.679 9.974 1.00 87.00 88 GLY A N 1
ATOM 705 C CA . GLY A 1 88 ? -17.820 -6.826 11.107 1.00 87.00 88 GLY A CA 1
ATOM 706 C C . GLY A 1 88 ? -16.334 -6.467 11.121 1.00 87.00 88 GLY A C 1
ATOM 707 O O . GLY A 1 88 ? -15.780 -6.152 12.182 1.00 87.00 88 GLY A O 1
ATOM 708 N N . ARG A 1 89 ? -15.668 -6.571 9.965 1.00 90.25 89 ARG A N 1
ATOM 709 C CA . ARG A 1 89 ? -14.233 -6.341 9.838 1.00 90.25 89 ARG A CA 1
ATOM 710 C C . ARG A 1 89 ? -13.941 -4.852 9.973 1.00 90.25 89 ARG A C 1
ATOM 712 O O . ARG A 1 89 ? -14.654 -4.011 9.433 1.00 90.25 89 ARG A O 1
ATOM 719 N N . GLN A 1 90 ? -12.897 -4.516 10.724 1.00 93.19 90 GLN A N 1
ATOM 720 C CA . GLN A 1 90 ? -12.505 -3.126 10.943 1.00 93.19 90 GLN A CA 1
ATOM 721 C C . GLN A 1 90 ? -11.436 -2.715 9.939 1.00 93.19 90 GLN A C 1
ATOM 723 O O . GLN A 1 90 ? -10.546 -3.496 9.611 1.00 93.19 90 GLN A O 1
ATOM 728 N N . TYR A 1 91 ? -11.514 -1.467 9.486 1.00 94.69 91 TYR A N 1
ATOM 729 C CA . TYR A 1 91 ? -10.543 -0.875 8.578 1.00 94.69 91 TYR A CA 1
ATOM 730 C C . TYR A 1 91 ? -10.025 0.439 9.146 1.00 94.69 91 TYR A C 1
ATOM 732 O O . TYR A 1 91 ? -10.717 1.164 9.862 1.00 94.69 91 TYR A O 1
ATOM 740 N N . THR A 1 92 ? -8.775 0.757 8.838 1.00 94.25 92 THR A N 1
ATOM 741 C CA . THR A 1 92 ? -8.143 2.020 9.214 1.00 94.25 92 THR A CA 1
ATOM 742 C C . THR A 1 92 ? -7.628 2.717 7.972 1.00 94.25 92 THR A C 1
ATOM 744 O O . THR A 1 92 ? -6.911 2.116 7.173 1.00 94.25 92 THR A O 1
ATOM 747 N N . ALA A 1 93 ? -7.993 3.990 7.837 1.00 94.81 93 ALA A N 1
ATOM 748 C CA . ALA A 1 93 ? -7.484 4.858 6.793 1.00 94.81 93 ALA A CA 1
ATOM 749 C C . ALA A 1 93 ? -6.051 5.301 7.119 1.00 94.81 93 ALA A C 1
ATOM 751 O O . ALA A 1 93 ? -5.789 5.830 8.204 1.00 94.81 93 ALA A O 1
ATOM 752 N N . ILE A 1 94 ? -5.128 5.114 6.180 1.00 94.44 94 ILE A N 1
ATOM 753 C CA . ILE A 1 94 ? -3.738 5.563 6.280 1.00 94.44 94 ILE A CA 1
ATOM 754 C C . ILE A 1 94 ? -3.276 6.181 4.961 1.00 94.44 94 ILE A C 1
ATOM 756 O O . ILE A 1 94 ? -3.700 5.773 3.884 1.00 94.44 94 ILE A O 1
ATOM 760 N N . ARG A 1 95 ? -2.379 7.168 5.028 1.00 94.31 95 ARG A N 1
ATOM 761 C CA . ARG A 1 95 ? -1.738 7.723 3.826 1.00 94.31 95 ARG A CA 1
ATOM 762 C C . ARG A 1 95 ? -0.756 6.718 3.234 1.00 94.31 95 ARG A C 1
ATOM 764 O O . ARG A 1 95 ? -0.078 6.004 3.981 1.00 94.31 95 ARG A O 1
ATOM 771 N N . GLY A 1 96 ? -0.631 6.702 1.913 1.00 94.56 96 GLY A N 1
ATOM 772 C CA . GLY A 1 96 ? 0.275 5.787 1.229 1.00 94.56 96 GLY A CA 1
ATOM 773 C C . GLY A 1 96 ? 1.745 6.018 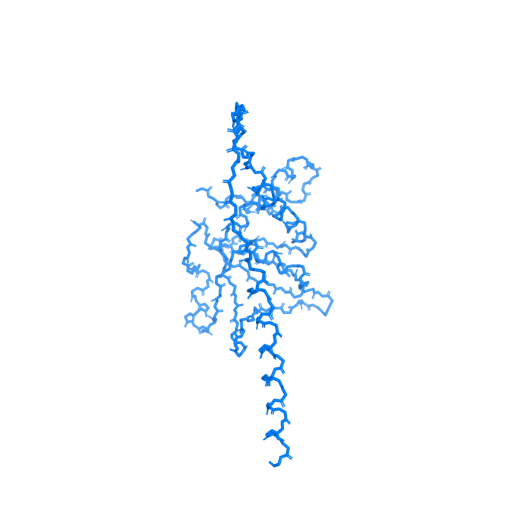1.569 1.00 94.56 96 GLY A C 1
ATOM 774 O O . GLY A 1 96 ? 2.494 5.052 1.682 1.00 94.56 96 GLY A O 1
ATOM 775 N N . SER A 1 97 ? 2.157 7.250 1.874 1.00 94.75 97 SER A N 1
ATOM 776 C CA . SER A 1 97 ? 3.497 7.526 2.417 1.00 94.75 97 SER A CA 1
ATOM 777 C C . SER A 1 97 ? 3.780 6.754 3.712 1.00 94.75 97 SER A C 1
ATOM 779 O O . SER A 1 97 ? 4.844 6.147 3.859 1.00 94.75 97 SER A O 1
ATOM 781 N N . TYR A 1 98 ? 2.809 6.708 4.630 1.00 94.25 98 TYR A N 1
ATOM 782 C CA . TYR A 1 98 ? 2.909 5.933 5.865 1.00 94.25 98 TYR A CA 1
ATOM 783 C C . TYR A 1 98 ? 2.869 4.426 5.592 1.00 94.25 98 TYR A C 1
ATOM 785 O O . TYR A 1 98 ? 3.719 3.701 6.106 1.00 94.25 98 TYR A O 1
ATOM 793 N N . LEU A 1 99 ? 1.938 3.965 4.748 1.00 95.31 99 LEU A N 1
ATOM 794 C CA . LEU A 1 99 ? 1.843 2.564 4.317 1.00 95.31 99 LEU A CA 1
ATOM 795 C C . LEU A 1 99 ? 3.180 2.058 3.766 1.00 95.31 99 LEU A C 1
ATOM 797 O O . LEU A 1 99 ? 3.687 1.027 4.199 1.00 95.31 99 LEU A O 1
ATOM 801 N N . ILE A 1 100 ? 3.796 2.817 2.864 1.00 95.50 100 ILE A N 1
ATOM 802 C CA . ILE A 1 100 ? 5.070 2.451 2.249 1.00 95.50 100 ILE A CA 1
ATOM 803 C C . ILE A 1 100 ? 6.229 2.553 3.244 1.00 95.50 100 ILE A C 1
ATOM 805 O O . ILE A 1 100 ? 7.146 1.737 3.191 1.00 95.50 100 ILE A O 1
ATOM 809 N N . ALA A 1 101 ? 6.187 3.470 4.212 1.00 93.62 101 ALA A N 1
ATOM 810 C CA . ALA A 1 101 ? 7.177 3.513 5.291 1.00 93.62 101 ALA A CA 1
ATOM 811 C C . ALA A 1 101 ? 7.129 2.282 6.217 1.00 93.62 101 ALA A C 1
ATOM 813 O O . ALA A 1 101 ? 8.153 1.933 6.811 1.00 93.62 101 ALA A O 1
ATOM 814 N N . LEU A 1 102 ? 5.993 1.575 6.313 1.00 90.44 102 LEU A N 1
ATOM 815 C CA . LEU A 1 102 ? 5.921 0.311 7.059 1.00 90.44 102 LEU A CA 1
ATOM 816 C C . LEU A 1 102 ? 6.830 -0.762 6.456 1.00 90.44 102 LEU A C 1
ATOM 818 O O . LEU A 1 102 ? 7.332 -1.601 7.203 1.00 90.44 102 LEU A O 1
ATOM 822 N N . SER A 1 103 ? 7.124 -0.695 5.153 1.00 88.25 103 SER A N 1
ATOM 823 C CA . SER A 1 103 ? 8.031 -1.642 4.493 1.00 88.25 103 SER A CA 1
ATOM 824 C C . SER A 1 103 ? 9.441 -1.634 5.094 1.00 88.25 103 SER A C 1
ATOM 826 O O . SER A 1 103 ? 10.140 -2.631 5.027 1.00 88.25 103 SER A O 1
ATOM 828 N N . GLN A 1 104 ? 9.861 -0.574 5.790 1.00 91.44 104 GLN A N 1
ATOM 829 C CA . GLN A 1 104 ? 11.142 -0.578 6.508 1.00 91.44 104 GLN A CA 1
ATOM 830 C C . GLN A 1 104 ? 11.142 -1.442 7.775 1.00 91.44 104 GLN A C 1
ATOM 832 O O . GLN A 1 104 ? 12.203 -1.752 8.312 1.00 91.44 104 GLN A O 1
ATOM 837 N N . LYS A 1 105 ? 9.959 -1.764 8.304 1.00 89.75 105 LYS A N 1
ATOM 838 C CA . LYS A 1 105 ? 9.782 -2.451 9.590 1.00 89.75 105 LYS A CA 1
ATOM 839 C C . LYS A 1 105 ? 9.277 -3.874 9.426 1.00 89.75 105 LYS A C 1
ATOM 841 O O . LYS A 1 105 ? 9.544 -4.705 10.289 1.00 89.75 105 LYS A O 1
ATOM 846 N N . ILE A 1 106 ? 8.521 -4.133 8.363 1.00 89.00 106 ILE A N 1
ATOM 847 C CA . ILE A 1 106 ? 7.893 -5.425 8.107 1.00 89.00 106 ILE A CA 1
ATOM 848 C C . ILE A 1 106 ? 8.118 -5.851 6.657 1.00 89.00 106 ILE A C 1
ATOM 850 O O . ILE A 1 106 ? 7.840 -5.109 5.713 1.00 89.00 106 ILE A O 1
ATOM 854 N N . THR A 1 107 ? 8.601 -7.077 6.475 1.00 92.50 107 THR A N 1
ATOM 855 C CA . THR A 1 107 ? 8.680 -7.706 5.157 1.00 92.50 107 THR A CA 1
ATOM 856 C C . THR A 1 107 ? 7.306 -8.236 4.781 1.00 92.50 107 THR A C 1
ATOM 858 O O . THR A 1 107 ? 6.783 -9.138 5.430 1.00 92.50 107 THR A O 1
ATOM 861 N N . THR A 1 108 ? 6.709 -7.651 3.746 1.00 93.12 108 THR A N 1
ATOM 862 C CA . THR A 1 108 ? 5.374 -8.014 3.261 1.00 93.12 108 THR A CA 1
ATOM 863 C C . THR A 1 108 ? 5.313 -7.923 1.742 1.00 93.12 108 THR A C 1
ATOM 865 O O . THR A 1 108 ? 6.080 -7.180 1.122 1.00 93.12 108 THR A O 1
ATOM 868 N N . THR A 1 109 ? 4.368 -8.643 1.147 1.00 94.56 109 THR A N 1
ATOM 869 C CA . THR A 1 109 ? 3.870 -8.347 -0.199 1.00 94.56 109 THR A CA 1
ATOM 870 C C . THR A 1 109 ? 2.662 -7.428 -0.063 1.00 94.56 109 THR A C 1
ATOM 872 O O . THR A 1 109 ? 1.703 -7.775 0.623 1.00 94.56 109 THR A O 1
ATOM 875 N N . LEU A 1 110 ? 2.694 -6.257 -0.695 1.00 95.06 110 LEU A N 1
ATOM 876 C CA . LEU A 1 110 ? 1.602 -5.288 -0.620 1.00 95.06 110 LEU A CA 1
ATOM 877 C C . LEU A 1 110 ? 0.713 -5.414 -1.856 1.00 95.06 110 LEU A C 1
ATOM 879 O O . LEU A 1 110 ? 1.172 -5.203 -2.977 1.00 95.06 110 LEU A O 1
ATOM 883 N N . HIS A 1 111 ? -0.558 -5.722 -1.643 1.00 94.25 111 HIS A N 1
ATOM 884 C CA . HIS A 1 111 ? -1.594 -5.730 -2.668 1.00 94.25 111 HIS A CA 1
ATOM 885 C C . HIS A 1 111 ? -2.387 -4.436 -2.557 1.00 94.25 111 HIS A C 1
ATOM 887 O O . HIS A 1 111 ? -2.990 -4.168 -1.520 1.00 94.25 111 HIS A O 1
ATOM 893 N N . ILE A 1 112 ? -2.369 -3.630 -3.613 1.00 93.50 112 ILE A N 1
ATOM 894 C CA . ILE A 1 112 ? -3.189 -2.426 -3.727 1.00 93.50 112 ILE A CA 1
ATOM 895 C C . ILE A 1 112 ? -4.356 -2.749 -4.646 1.00 93.50 112 ILE A C 1
ATOM 897 O O . ILE A 1 112 ? -4.122 -3.192 -5.770 1.00 93.50 112 ILE A O 1
ATOM 901 N N . LEU A 1 113 ? -5.577 -2.529 -4.169 1.00 91.88 113 LEU A N 1
ATOM 902 C CA . LEU A 1 113 ? -6.814 -2.779 -4.897 1.00 91.88 113 LEU A CA 1
ATOM 903 C C . LEU A 1 113 ? -7.603 -1.481 -5.012 1.00 91.88 113 LEU A C 1
ATOM 905 O O . LEU A 1 113 ? -7.820 -0.791 -4.012 1.00 91.88 113 LEU A O 1
ATOM 909 N N . ASP A 1 114 ? -8.042 -1.165 -6.223 1.00 87.12 114 ASP A N 1
ATOM 910 C CA . ASP A 1 114 ? -9.031 -0.117 -6.437 1.00 87.12 114 ASP A CA 1
ATOM 911 C C . ASP A 1 114 ? -10.462 -0.687 -6.408 1.00 87.12 114 ASP A C 1
ATOM 913 O O . ASP A 1 114 ? -10.686 -1.900 -6.457 1.00 87.12 114 ASP A O 1
ATOM 917 N N . GLU A 1 115 ? -11.450 0.200 -6.334 1.00 82.56 115 GLU A N 1
ATOM 918 C CA . GLU A 1 115 ? -12.876 -0.160 -6.408 1.00 82.56 115 GLU A CA 1
ATOM 919 C C . GLU A 1 115 ? -13.313 -0.772 -7.757 1.00 82.56 115 GLU A C 1
ATOM 921 O O . GLU A 1 115 ? -14.356 -1.415 -7.835 1.00 82.56 115 GLU A O 1
ATOM 926 N N . ASN A 1 116 ? -12.520 -0.610 -8.818 1.00 82.06 116 ASN A N 1
ATOM 927 C CA . ASN A 1 116 ? -12.772 -1.156 -10.153 1.00 82.06 116 ASN A CA 1
ATOM 928 C C . ASN A 1 116 ? -12.128 -2.542 -10.361 1.00 82.06 116 ASN A C 1
ATOM 930 O O . ASN A 1 116 ? -12.054 -3.026 -11.495 1.00 82.06 116 ASN A O 1
ATOM 934 N N . ASN A 1 117 ? -11.677 -3.196 -9.284 1.00 72.44 117 ASN A N 1
ATOM 935 C CA . ASN A 1 117 ? -10.952 -4.470 -9.287 1.00 72.44 117 ASN A CA 1
ATOM 936 C C . ASN A 1 117 ? -9.597 -4.441 -10.016 1.00 72.44 117 ASN A C 1
ATOM 938 O O . ASN A 1 117 ? -9.030 -5.499 -10.313 1.00 72.44 117 ASN A O 1
ATOM 942 N N . ALA A 1 118 ? -9.041 -3.265 -10.301 1.00 83.75 118 ALA A N 1
ATOM 943 C CA . ALA A 1 118 ? -7.650 -3.171 -10.700 1.00 83.75 118 ALA A CA 1
ATOM 944 C C . ALA A 1 118 ? -6.767 -3.412 -9.472 1.00 83.75 118 ALA A C 1
ATOM 946 O O . ALA A 1 118 ? -6.974 -2.846 -8.398 1.00 83.75 118 ALA A O 1
ATOM 947 N N . SER A 1 119 ? -5.754 -4.257 -9.645 1.00 88.75 119 SER A N 1
ATOM 948 C CA . SER A 1 119 ? -4.845 -4.626 -8.566 1.00 88.75 119 SER A CA 1
ATOM 949 C C . SER A 1 119 ? -3.388 -4.441 -8.962 1.00 88.75 119 SER A C 1
ATOM 951 O O . SER A 1 119 ? -2.994 -4.792 -10.079 1.00 88.75 119 SER A O 1
ATOM 953 N N . ILE A 1 120 ? -2.565 -3.988 -8.019 1.00 91.38 120 ILE A N 1
ATOM 954 C CA . ILE A 1 120 ? -1.105 -3.997 -8.133 1.00 91.38 120 ILE A CA 1
ATOM 955 C C . ILE A 1 120 ? -0.512 -4.774 -6.972 1.00 91.38 120 ILE A C 1
ATOM 957 O O . ILE A 1 120 ? -0.818 -4.511 -5.816 1.00 91.38 120 ILE A O 1
ATOM 961 N N . VAL A 1 121 ? 0.415 -5.674 -7.288 1.00 92.31 121 VAL A N 1
ATOM 962 C CA . VAL A 1 121 ? 1.175 -6.428 -6.289 1.00 92.31 121 VAL A CA 1
ATOM 963 C C . VAL A 1 121 ? 2.586 -5.870 -6.200 1.00 92.31 121 VAL A C 1
ATOM 965 O O . VAL A 1 121 ? 3.374 -6.040 -7.130 1.00 92.31 121 VAL A O 1
ATOM 968 N N . LEU A 1 122 ? 2.936 -5.213 -5.102 1.00 93.38 122 LEU A N 1
ATOM 969 C CA . LEU A 1 122 ? 4.264 -4.663 -4.850 1.00 93.38 122 LEU A CA 1
ATOM 970 C C . LEU A 1 122 ? 5.080 -5.630 -3.987 1.00 93.38 122 LEU A C 1
ATOM 972 O O . LEU A 1 122 ? 4.756 -5.874 -2.822 1.00 93.38 122 LEU A O 1
ATOM 976 N N . SER A 1 123 ? 6.177 -6.143 -4.549 1.00 93.12 123 SER A N 1
ATOM 977 C CA . SER A 1 123 ? 7.176 -6.874 -3.770 1.00 93.12 123 SER A CA 1
ATOM 978 C C . SER A 1 123 ? 7.808 -5.965 -2.716 1.00 93.12 123 SER A C 1
ATOM 980 O O . SER A 1 123 ? 7.796 -4.738 -2.847 1.00 93.12 123 SER A O 1
ATOM 982 N N . HIS A 1 124 ? 8.399 -6.570 -1.691 1.00 93.06 124 HIS A N 1
ATOM 983 C CA . HIS A 1 124 ? 9.092 -5.831 -0.642 1.00 93.06 124 HIS A CA 1
ATOM 984 C C . HIS A 1 124 ? 10.189 -4.906 -1.197 1.00 93.06 124 HIS A C 1
ATOM 986 O O . HIS A 1 124 ? 10.228 -3.728 -0.854 1.00 93.06 124 HIS A O 1
ATOM 992 N N . ASP A 1 125 ? 11.007 -5.390 -2.134 1.00 93.62 125 ASP A N 1
ATOM 993 C CA . ASP A 1 125 ? 12.066 -4.585 -2.761 1.00 93.62 125 ASP A CA 1
ATOM 994 C C . ASP A 1 125 ? 11.510 -3.364 -3.501 1.00 93.62 125 ASP A C 1
ATOM 996 O O . ASP A 1 125 ? 12.074 -2.270 -3.436 1.00 93.62 125 ASP A O 1
ATOM 1000 N N . MET A 1 126 ? 10.366 -3.522 -4.177 1.00 93.38 126 MET A N 1
ATOM 1001 C CA . MET A 1 126 ? 9.700 -2.401 -4.836 1.00 93.38 126 MET A CA 1
ATOM 1002 C C . MET A 1 126 ? 9.157 -1.402 -3.811 1.00 93.38 126 MET A C 1
ATOM 1004 O O . MET A 1 126 ? 9.283 -0.197 -4.017 1.00 93.38 126 MET A O 1
ATOM 1008 N N . GLN A 1 127 ? 8.601 -1.874 -2.692 1.00 95.56 127 GLN A N 1
ATOM 1009 C CA . GLN A 1 127 ? 8.165 -0.993 -1.605 1.00 95.56 127 GLN A CA 1
ATOM 1010 C C . GLN A 1 127 ? 9.344 -0.203 -1.017 1.00 95.56 127 GLN A C 1
ATOM 1012 O O . GLN A 1 127 ? 9.208 0.997 -0.792 1.00 95.56 127 GLN A O 1
ATOM 1017 N N . LEU A 1 128 ? 10.517 -0.825 -0.851 1.00 94.94 128 LEU A N 1
ATOM 1018 C CA . LEU A 1 128 ? 11.728 -0.140 -0.384 1.00 94.94 128 LEU A CA 1
ATOM 1019 C C . LEU A 1 128 ? 12.207 0.920 -1.385 1.00 94.94 128 LEU A C 1
ATOM 1021 O O . LEU A 1 128 ? 12.545 2.035 -0.981 1.00 94.94 128 LEU A O 1
ATOM 1025 N N . LYS A 1 129 ? 12.184 0.609 -2.688 1.00 94.25 129 LYS A N 1
ATOM 1026 C CA . LYS A 1 129 ? 12.501 1.579 -3.748 1.00 94.25 129 LYS A CA 1
ATOM 1027 C C . LYS A 1 129 ? 11.540 2.771 -3.716 1.00 94.25 129 LYS A C 1
ATOM 1029 O O . LYS A 1 129 ? 11.981 3.918 -3.716 1.00 94.25 129 LYS A O 1
ATOM 1034 N N . LEU A 1 130 ? 10.235 2.511 -3.643 1.00 95.06 130 LEU A N 1
ATOM 1035 C CA . LEU A 1 130 ? 9.215 3.559 -3.550 1.00 95.06 130 LEU A CA 1
ATOM 1036 C C . LEU A 1 130 ? 9.370 4.383 -2.271 1.00 95.06 130 LEU A C 1
ATOM 1038 O O . LEU A 1 130 ? 9.261 5.602 -2.327 1.00 95.06 130 LEU A O 1
ATOM 1042 N N . HIS A 1 131 ? 9.702 3.756 -1.141 1.00 95.00 131 HIS A N 1
ATOM 1043 C CA . HIS A 1 131 ? 9.974 4.467 0.104 1.00 95.00 131 HIS A CA 1
ATOM 1044 C C . HIS A 1 131 ? 11.131 5.463 -0.043 1.00 95.00 131 HIS A C 1
ATOM 1046 O O . HIS A 1 131 ? 11.020 6.598 0.416 1.00 95.00 131 HIS A O 1
ATOM 1052 N N . GLN A 1 132 ? 12.234 5.062 -0.683 1.00 94.44 132 GLN A N 1
ATOM 1053 C CA . GLN A 1 132 ? 13.376 5.951 -0.916 1.00 94.44 132 GLN A CA 1
ATOM 1054 C C . GLN A 1 132 ? 12.992 7.154 -1.779 1.00 94.44 132 GLN A C 1
ATOM 1056 O O . GLN A 1 132 ? 13.365 8.281 -1.446 1.00 94.44 132 GLN A O 1
ATOM 1061 N N . ILE A 1 133 ? 12.215 6.920 -2.841 1.00 93.75 133 ILE A N 1
ATOM 1062 C CA . ILE A 1 133 ? 11.707 7.990 -3.703 1.00 93.75 133 ILE A CA 1
ATOM 1063 C C . ILE A 1 133 ? 10.817 8.920 -2.882 1.00 93.75 133 ILE A C 1
ATOM 1065 O O . ILE A 1 133 ? 11.141 10.097 -2.778 1.00 93.75 133 ILE A O 1
ATOM 1069 N N . ILE A 1 134 ? 9.781 8.400 -2.214 1.00 93.88 134 ILE A N 1
ATOM 1070 C CA . ILE A 1 134 ? 8.873 9.201 -1.381 1.00 93.88 134 ILE A CA 1
ATOM 1071 C C . ILE A 1 134 ? 9.663 10.015 -0.359 1.00 93.88 134 ILE A C 1
ATOM 1073 O O . ILE A 1 134 ? 9.489 11.221 -0.280 1.00 93.88 134 ILE A O 1
ATOM 1077 N N . LYS A 1 135 ? 10.606 9.413 0.368 1.00 92.88 135 LYS A N 1
ATOM 1078 C CA . LYS A 1 135 ? 11.432 10.140 1.341 1.00 92.88 135 LYS A CA 1
ATOM 1079 C C . LYS A 1 135 ? 12.182 11.323 0.715 1.00 92.88 135 LYS A C 1
ATOM 1081 O O . LYS A 1 135 ? 12.289 12.372 1.352 1.00 92.88 135 LYS A O 1
ATOM 1086 N N . SER A 1 136 ? 12.698 11.168 -0.505 1.00 90.19 136 SER A N 1
ATOM 1087 C CA . SER A 1 136 ? 13.391 12.255 -1.206 1.00 90.19 136 SER A CA 1
ATOM 1088 C C . SER A 1 136 ? 12.459 13.426 -1.534 1.00 90.19 136 SER A C 1
ATOM 1090 O O . SER A 1 136 ? 12.849 14.563 -1.295 1.00 90.19 136 SER A O 1
ATOM 1092 N N . LEU A 1 137 ? 11.208 13.155 -1.929 1.00 83.62 137 LEU A N 1
ATOM 1093 C CA . LEU A 1 137 ? 10.208 14.185 -2.251 1.00 83.62 137 LEU A CA 1
ATOM 1094 C C . LEU A 1 137 ? 9.987 15.153 -1.082 1.00 83.62 137 LEU A C 1
ATOM 1096 O O . LEU A 1 137 ? 10.085 16.366 -1.237 1.00 83.62 137 LEU A O 1
ATOM 1100 N N . TRP A 1 138 ? 9.800 14.603 0.118 1.00 75.81 138 TRP A N 1
ATOM 1101 C CA . TRP A 1 138 ? 9.555 15.383 1.335 1.00 75.81 138 TRP A CA 1
ATOM 1102 C C . TRP A 1 138 ? 10.809 16.125 1.821 1.00 75.81 138 TRP A C 1
ATOM 1104 O O . TRP A 1 138 ? 10.718 17.143 2.504 1.00 75.81 138 TRP A O 1
ATOM 1114 N N . THR A 1 139 ? 11.998 15.626 1.474 1.00 74.75 139 THR A N 1
ATOM 1115 C CA . THR A 1 139 ? 13.258 16.289 1.835 1.00 74.75 139 THR A CA 1
ATOM 1116 C C . THR A 1 139 ? 13.513 17.493 0.924 1.00 74.75 139 THR A C 1
ATOM 1118 O O . THR A 1 139 ? 13.944 18.535 1.408 1.00 74.75 139 THR A O 1
ATOM 1121 N N . THR A 1 140 ? 13.188 17.384 -0.368 1.00 61.00 140 THR A N 1
ATOM 1122 C CA . THR A 1 140 ? 13.357 18.463 -1.353 1.00 61.00 140 THR A CA 1
ATOM 1123 C C . THR A 1 140 ? 12.363 19.613 -1.153 1.00 61.00 140 THR A C 1
ATOM 1125 O O . THR A 1 140 ? 12.737 20.768 -1.327 1.00 61.00 140 THR A O 1
ATOM 1128 N N . GLU A 1 141 ? 11.134 19.345 -0.703 1.00 56.69 141 GLU A N 1
ATOM 1129 C CA . GLU A 1 141 ? 10.158 20.406 -0.381 1.00 56.69 141 GLU A CA 1
ATOM 1130 C C . GLU A 1 141 ? 10.540 21.254 0.845 1.00 56.69 141 GLU A C 1
ATOM 1132 O O . GLU A 1 141 ? 10.049 22.368 1.006 1.00 56.69 141 GLU A O 1
ATOM 1137 N N . THR A 1 142 ? 11.443 20.764 1.700 1.00 52.62 142 THR A N 1
ATOM 1138 C CA . THR A 1 142 ? 11.884 21.490 2.904 1.00 52.62 142 THR A CA 1
ATOM 1139 C C . THR A 1 142 ? 13.055 22.449 2.617 1.00 52.62 142 THR A C 1
ATOM 1141 O O . THR A 1 142 ? 13.457 23.217 3.489 1.00 52.62 142 THR A O 1
ATOM 1144 N N . GLU A 1 143 ? 13.600 22.445 1.396 1.00 47.88 143 GLU A N 1
ATOM 1145 C CA . GLU A 1 143 ? 14.762 23.250 0.995 1.00 47.88 143 GLU A CA 1
ATOM 1146 C C . GLU A 1 143 ? 14.384 24.361 -0.005 1.00 47.88 143 GLU A C 1
ATOM 1148 O O . GLU A 1 143 ? 15.061 24.578 -1.004 1.00 47.88 143 GLU A O 1
ATOM 1153 N N . VAL A 1 144 ? 13.293 25.095 0.247 1.00 50.88 144 VAL A N 1
ATOM 1154 C CA . VAL A 1 144 ? 12.994 26.349 -0.470 1.00 50.88 144 VAL A CA 1
ATOM 1155 C C . VAL A 1 144 ? 12.480 27.409 0.505 1.00 50.88 144 VAL A C 1
ATOM 1157 O O . VAL A 1 144 ? 11.283 27.606 0.661 1.00 50.88 144 VAL A O 1
ATOM 1160 N N . ASP A 1 145 ? 13.417 28.091 1.165 1.00 36.41 145 ASP A N 1
ATOM 1161 C CA . ASP A 1 145 ? 13.350 29.544 1.371 1.00 36.41 145 ASP A CA 1
ATOM 1162 C C . ASP A 1 145 ? 14.737 30.063 1.805 1.00 36.41 145 ASP A C 1
ATOM 1164 O O . ASP A 1 145 ? 15.135 29.903 2.965 1.00 36.41 145 ASP A O 1
ATOM 1168 N N . PRO A 1 146 ? 15.530 30.696 0.919 1.00 40.47 146 PRO A N 1
ATOM 1169 C CA . PRO A 1 146 ? 16.582 31.574 1.392 1.00 40.47 146 PRO A CA 1
ATOM 1170 C C . PRO A 1 146 ? 15.905 32.790 2.034 1.00 40.47 146 PRO A C 1
ATOM 1172 O O . PRO A 1 146 ? 15.257 33.586 1.356 1.00 40.47 146 PRO A O 1
ATOM 1175 N N . LEU A 1 147 ? 16.062 32.922 3.356 1.00 40.59 147 LEU A N 1
ATOM 1176 C CA . LEU A 1 147 ? 15.731 34.126 4.125 1.00 40.59 147 LEU A CA 1
ATOM 1177 C C . LEU A 1 147 ? 16.056 35.390 3.303 1.00 40.59 147 LEU A C 1
ATOM 1179 O O . LEU A 1 147 ? 17.171 35.486 2.773 1.00 40.59 147 LEU A O 1
ATOM 1183 N N . PRO A 1 148 ? 15.143 36.376 3.203 1.00 35.50 148 PRO A N 1
ATOM 1184 C CA . PRO A 1 148 ? 15.428 37.600 2.473 1.00 35.50 148 PRO A CA 1
ATOM 1185 C C . PRO A 1 148 ? 16.681 38.251 3.061 1.00 35.50 148 PRO A C 1
ATOM 1187 O O . PRO A 1 148 ? 16.751 38.557 4.253 1.00 35.50 148 PRO A O 1
ATOM 1190 N N . THR A 1 149 ? 17.693 38.438 2.212 1.00 42.81 149 THR A N 1
ATOM 1191 C CA . THR A 1 149 ? 18.918 39.156 2.563 1.00 42.81 149 THR A CA 1
ATOM 1192 C C . THR A 1 149 ? 18.545 40.607 2.846 1.00 42.81 149 THR A C 1
ATOM 1194 O O . THR A 1 149 ? 18.351 41.406 1.933 1.00 42.81 149 THR A O 1
ATOM 1197 N N . ILE A 1 150 ? 18.416 40.957 4.125 1.00 39.28 150 ILE A N 1
ATOM 1198 C CA . ILE A 1 150 ? 18.351 42.353 4.548 1.00 39.28 150 ILE A CA 1
ATOM 1199 C C . ILE A 1 150 ? 19.752 42.933 4.345 1.00 39.28 150 ILE A C 1
ATOM 1201 O O . ILE A 1 150 ? 20.682 42.611 5.085 1.00 39.28 150 ILE A O 1
ATOM 1205 N N . HIS A 1 151 ? 19.912 43.798 3.343 1.00 38.12 151 HIS A N 1
ATOM 1206 C CA . HIS A 1 151 ? 21.062 44.692 3.262 1.00 38.12 151 HIS A CA 1
ATOM 1207 C C . HIS A 1 151 ? 21.018 45.646 4.464 1.00 38.12 151 HIS A C 1
ATOM 1209 O O . HIS A 1 151 ? 20.299 46.643 4.459 1.00 38.12 151 HIS A O 1
ATOM 1215 N N . ALA A 1 152 ? 21.763 45.321 5.519 1.00 33.97 152 ALA A N 1
ATOM 1216 C CA . ALA A 1 152 ? 21.955 46.215 6.649 1.00 33.97 152 ALA A CA 1
ATOM 1217 C C . ALA A 1 152 ? 22.979 47.297 6.272 1.00 33.97 152 ALA A C 1
ATOM 1219 O O . ALA A 1 152 ? 24.175 47.035 6.150 1.00 33.97 152 ALA A O 1
ATOM 1220 N N . GLN A 1 153 ? 22.493 48.520 6.078 1.00 30.69 153 GLN A N 1
ATOM 1221 C CA . GLN A 1 153 ? 23.306 49.733 6.087 1.00 30.69 153 GLN A CA 1
ATOM 1222 C C . GLN A 1 153 ? 23.733 50.027 7.544 1.00 30.69 153 GLN A C 1
ATOM 1224 O O . GLN A 1 153 ? 22.924 49.818 8.453 1.00 30.69 153 GLN A O 1
ATOM 1229 N N . PRO A 1 154 ? 24.977 50.466 7.816 1.00 39.81 154 PRO A N 1
ATOM 1230 C CA . PRO A 1 154 ? 25.488 50.547 9.179 1.00 39.81 154 PRO A CA 1
ATOM 1231 C C . PRO A 1 154 ? 25.035 51.851 9.839 1.00 39.81 154 PRO A C 1
ATOM 1233 O O . PRO A 1 154 ? 25.180 52.928 9.263 1.00 39.81 154 PRO A O 1
ATOM 1236 N N . THR A 1 155 ? 24.520 51.789 11.064 1.00 30.33 155 THR A N 1
ATOM 1237 C CA . THR A 1 155 ? 24.509 52.950 11.963 1.00 30.33 155 THR A CA 1
ATOM 1238 C C . THR A 1 155 ? 24.645 52.479 13.406 1.00 30.33 155 THR A C 1
ATOM 1240 O O . THR A 1 155 ? 23.922 51.601 13.872 1.00 30.33 155 THR A O 1
ATOM 1243 N N . ASP A 1 156 ? 25.647 53.064 14.051 1.00 32.62 156 ASP A N 1
ATOM 1244 C CA . ASP A 1 156 ? 26.172 52.802 15.380 1.00 32.62 156 ASP A CA 1
ATOM 1245 C C . ASP A 1 156 ? 25.177 52.951 16.540 1.00 32.62 156 ASP A C 1
ATOM 1247 O O . ASP A 1 156 ? 24.215 53.718 16.492 1.00 32.62 156 ASP A O 1
ATOM 1251 N N . THR A 1 157 ? 25.619 52.375 17.666 1.00 32.38 157 THR A N 1
ATOM 1252 C CA . THR A 1 157 ? 25.453 52.834 19.064 1.00 32.38 157 THR A CA 1
ATOM 1253 C C . THR A 1 157 ? 24.568 51.954 19.964 1.00 32.38 157 THR A C 1
ATOM 1255 O O . THR A 1 157 ? 23.374 52.163 20.145 1.00 32.38 157 THR A O 1
ATOM 1258 N N . GLN A 1 158 ? 25.227 50.993 20.621 1.00 38.12 158 GLN A N 1
ATOM 1259 C CA . GLN A 1 158 ? 24.881 50.417 21.936 1.00 38.12 158 GLN A CA 1
ATOM 1260 C C . GLN A 1 158 ? 25.105 51.520 23.019 1.00 38.12 158 GLN A C 1
ATOM 1262 O O . GLN A 1 158 ? 26.027 52.308 22.800 1.00 38.12 158 GLN A O 1
ATOM 1267 N N . PRO A 1 159 ? 24.401 51.612 24.188 1.00 47.84 159 PRO A N 1
ATOM 1268 C CA . PRO A 1 159 ? 24.291 50.496 25.133 1.00 47.84 159 PRO A CA 1
ATOM 1269 C C . PRO A 1 159 ? 23.083 50.387 26.089 1.00 47.84 159 PRO A C 1
ATOM 1271 O O . PRO A 1 159 ? 22.492 51.366 26.516 1.00 47.84 159 PRO A O 1
ATOM 1274 N N . ALA A 1 160 ? 22.819 49.147 26.530 1.00 34.81 160 ALA A N 1
ATOM 1275 C CA . ALA A 1 160 ? 22.955 48.692 27.927 1.00 34.81 160 ALA A CA 1
ATOM 1276 C C . ALA A 1 160 ? 21.895 47.651 28.358 1.00 34.81 160 ALA A C 1
ATOM 1278 O O . ALA A 1 160 ? 20.709 47.927 28.463 1.00 34.81 160 ALA A O 1
ATOM 1279 N N . ALA A 1 161 ? 22.416 46.476 28.730 1.00 35.88 161 ALA A N 1
ATOM 1280 C CA . ALA A 1 161 ? 22.013 45.622 29.852 1.00 35.88 161 ALA A CA 1
ATOM 1281 C C . ALA A 1 161 ? 20.569 45.075 29.957 1.00 35.88 161 ALA A C 1
ATOM 1283 O O . ALA A 1 161 ? 19.670 45.739 30.463 1.00 35.88 161 ALA A O 1
ATOM 1284 N N . LYS A 1 162 ? 20.443 43.739 29.849 1.00 34.47 162 LYS A N 1
ATOM 1285 C CA . LYS A 1 162 ? 20.045 42.940 31.027 1.00 34.47 162 LYS A CA 1
ATOM 1286 C C . LYS A 1 162 ? 20.450 41.466 30.947 1.00 34.47 162 LYS A C 1
ATOM 1288 O O . LYS A 1 162 ? 20.275 40.769 29.959 1.00 34.47 162 LYS A O 1
ATOM 1293 N N . LYS A 1 163 ? 21.010 41.035 32.073 1.00 41.03 163 LYS A N 1
ATOM 1294 C CA . LYS A 1 163 ? 21.497 39.708 32.452 1.00 41.03 163 LYS A CA 1
ATOM 1295 C C . LYS A 1 163 ? 20.328 38.733 32.693 1.00 41.03 163 LYS A C 1
ATOM 1297 O O . LYS A 1 163 ? 19.348 39.127 33.315 1.00 41.03 163 LYS A O 1
ATOM 1302 N N . ARG A 1 164 ? 20.599 37.447 32.411 1.00 38.69 164 ARG A N 1
ATOM 1303 C CA . ARG A 1 164 ? 20.018 36.204 32.985 1.00 38.69 164 ARG A CA 1
ATOM 1304 C C . ARG A 1 164 ? 18.644 35.742 32.471 1.00 38.69 164 ARG A C 1
ATOM 1306 O O . ARG A 1 164 ? 17.634 36.369 32.741 1.00 38.69 164 ARG A O 1
ATOM 1313 N N . SER A 1 165 ? 18.577 34.498 31.983 1.00 38.53 165 SER A N 1
ATOM 1314 C CA . SER A 1 165 ? 18.369 33.330 32.862 1.00 38.53 165 SER A CA 1
ATOM 1315 C C . SER A 1 165 ? 18.251 32.029 32.047 1.00 38.53 165 SER A C 1
ATOM 1317 O O . SER A 1 165 ? 17.219 31.752 31.447 1.00 38.53 165 SER A O 1
ATOM 1319 N N . TRP A 1 166 ? 19.295 31.195 32.070 1.00 43.12 166 TRP A N 1
ATOM 1320 C CA . TRP A 1 166 ? 19.298 29.811 31.557 1.00 43.12 166 TRP A CA 1
ATOM 1321 C C . TRP A 1 166 ? 18.613 28.815 32.527 1.00 43.12 166 TRP A C 1
ATOM 1323 O O . TRP A 1 166 ? 18.874 27.616 32.516 1.00 43.12 166 TRP A O 1
ATOM 1333 N N . LEU A 1 167 ? 17.708 29.300 33.385 1.00 45.00 167 LEU A N 1
ATOM 1334 C CA . LEU A 1 167 ? 17.082 28.539 34.472 1.00 45.00 167 LEU A CA 1
ATOM 1335 C C . LEU A 1 167 ? 15.707 27.950 34.097 1.00 45.00 167 LEU A C 1
ATOM 1337 O O . LEU A 1 167 ? 14.829 27.838 34.947 1.00 45.00 167 LEU A O 1
ATOM 1341 N N . LYS A 1 168 ? 15.484 27.607 32.822 1.00 44.69 168 LYS A N 1
ATOM 1342 C CA . LYS A 1 168 ? 14.249 26.926 32.381 1.00 44.69 168 LYS A CA 1
ATOM 1343 C C . LYS A 1 168 ? 14.472 25.547 31.757 1.00 44.69 168 LYS A C 1
ATOM 1345 O O . LYS A 1 168 ? 13.522 24.783 31.670 1.00 44.69 168 LYS A O 1
ATOM 1350 N N . PHE A 1 169 ? 15.712 25.180 31.423 1.00 45.78 169 PHE A N 1
ATOM 1351 C CA . PHE A 1 169 ? 16.003 23.872 30.822 1.00 45.78 169 PHE A CA 1
ATOM 1352 C C . PHE A 1 169 ? 16.365 22.767 31.830 1.00 45.78 169 PHE A C 1
ATOM 1354 O O . PHE A 1 169 ? 16.267 21.594 31.494 1.00 45.78 169 PHE A O 1
ATOM 1361 N N . PHE A 1 170 ? 16.691 23.100 33.085 1.00 48.22 170 PHE A N 1
ATOM 1362 C CA . PHE A 1 170 ? 17.109 22.099 34.082 1.00 48.22 170 PHE A CA 1
ATOM 1363 C C . PHE A 1 170 ? 16.008 21.611 35.043 1.00 48.22 170 PHE A C 1
ATOM 1365 O O . PHE A 1 170 ? 16.245 20.673 35.797 1.00 48.22 170 PHE A O 1
ATOM 1372 N N . ILE A 1 171 ? 14.793 22.177 35.013 1.00 49.81 171 ILE A N 1
ATOM 1373 C CA . ILE A 1 171 ? 13.727 21.806 35.970 1.00 49.81 171 ILE A CA 1
ATOM 1374 C C . ILE A 1 171 ? 12.886 20.606 35.492 1.00 49.81 171 ILE A C 1
ATOM 1376 O O . ILE A 1 171 ? 12.375 19.855 36.317 1.00 49.81 171 ILE A O 1
ATOM 1380 N N . PHE A 1 172 ? 12.810 20.329 34.186 1.00 45.09 172 PHE A N 1
ATOM 1381 C CA . PHE A 1 172 ? 12.024 19.186 33.690 1.00 45.09 172 PHE A CA 1
ATOM 1382 C C . PHE A 1 172 ? 12.720 17.823 33.840 1.00 45.09 172 PHE A C 1
ATOM 1384 O O . PHE A 1 172 ? 12.041 16.802 33.865 1.00 45.09 172 PHE A O 1
ATOM 1391 N N . SER A 1 173 ? 14.046 17.786 34.020 1.00 47.03 173 SER A N 1
ATOM 1392 C CA . SER A 1 173 ? 14.793 16.519 34.127 1.00 47.03 173 SER A CA 1
ATOM 1393 C C . SER A 1 173 ? 14.834 15.938 35.553 1.00 47.03 173 SER A C 1
ATOM 1395 O O . SER A 1 173 ? 15.047 14.744 35.736 1.00 47.03 173 SER A O 1
ATOM 1397 N N . ALA A 1 174 ? 14.569 16.747 36.587 1.00 48.66 174 ALA A N 1
ATOM 1398 C CA . ALA A 1 174 ? 14.607 16.291 37.984 1.00 48.66 174 ALA A CA 1
ATOM 1399 C C . ALA A 1 174 ? 13.261 15.743 38.504 1.00 48.66 174 ALA A C 1
ATOM 1401 O O . ALA A 1 174 ? 13.239 14.985 39.471 1.00 48.66 174 ALA A O 1
ATOM 1402 N N . ILE A 1 175 ? 12.135 16.077 37.860 1.00 52.00 175 ILE A N 1
ATOM 1403 C CA . ILE A 1 175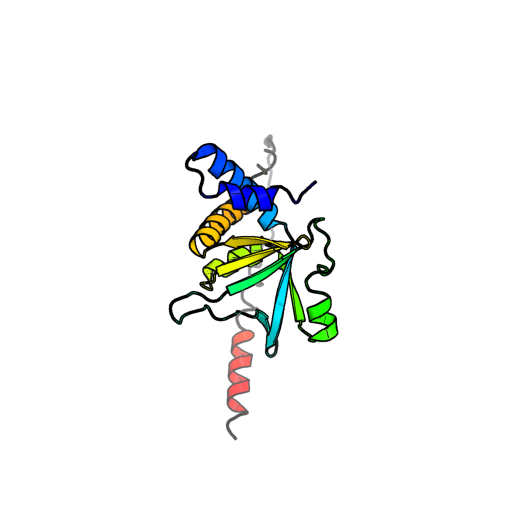 ? 10.795 15.647 38.305 1.00 52.00 175 ILE A CA 1
ATOM 1404 C C . ILE A 1 175 ? 10.473 14.214 37.838 1.00 52.00 175 ILE A C 1
ATOM 1406 O O . ILE A 1 175 ? 9.757 13.490 38.526 1.00 52.00 175 ILE A O 1
ATOM 1410 N N . LEU A 1 176 ? 11.073 13.745 36.737 1.00 46.84 176 LEU A N 1
ATOM 1411 C CA . LEU A 1 176 ? 10.838 12.389 36.221 1.00 46.84 176 LEU A CA 1
ATOM 1412 C C . LEU A 1 176 ? 11.534 11.290 37.054 1.00 46.84 176 LEU A C 1
ATOM 1414 O O . LEU A 1 176 ? 11.088 10.144 37.067 1.00 46.84 176 LEU A O 1
ATOM 1418 N N . ILE A 1 177 ? 12.586 11.633 37.806 1.00 52.84 177 ILE A N 1
ATOM 1419 C CA . ILE A 1 177 ? 13.360 10.663 38.601 1.00 52.84 177 ILE A CA 1
ATOM 1420 C C . ILE A 1 177 ? 12.707 10.394 39.974 1.00 52.84 177 ILE A C 1
ATOM 1422 O O . ILE A 1 177 ? 12.828 9.294 40.509 1.00 52.84 177 ILE A O 1
ATOM 1426 N N . ILE A 1 178 ? 11.931 11.337 40.523 1.00 53.47 178 ILE A N 1
ATOM 1427 C CA . ILE A 1 178 ? 11.303 11.187 41.853 1.00 53.47 178 ILE A CA 1
ATOM 1428 C C . ILE A 1 178 ? 10.035 10.310 41.806 1.00 53.47 178 ILE A C 1
ATOM 1430 O O . ILE A 1 178 ? 9.753 9.585 42.762 1.00 53.47 178 ILE A O 1
ATOM 1434 N N . VAL A 1 179 ? 9.310 10.290 40.680 1.00 52.47 179 VAL A N 1
ATOM 1435 C CA . VAL A 1 179 ? 8.095 9.462 40.517 1.00 52.47 179 VAL A CA 1
ATOM 1436 C C . VAL A 1 179 ? 8.426 7.967 40.381 1.00 52.47 179 VAL A C 1
ATOM 1438 O O . VAL A 1 179 ? 7.668 7.120 40.848 1.00 52.47 179 VAL A O 1
ATOM 1441 N N . CYS A 1 180 ? 9.598 7.613 39.841 1.00 50.75 180 CYS A N 1
ATOM 1442 C CA . CYS A 1 180 ? 10.011 6.208 39.732 1.00 50.75 180 CYS A CA 1
ATOM 1443 C C . CYS A 1 180 ? 10.483 5.605 41.070 1.00 50.75 180 CYS A C 1
ATOM 1445 O O . CYS A 1 180 ? 10.336 4.404 41.284 1.00 50.75 180 CYS A O 1
ATOM 1447 N N . ALA A 1 181 ? 11.001 6.417 41.998 1.00 50.75 181 ALA A N 1
ATOM 1448 C CA . ALA A 1 181 ? 11.511 5.929 43.284 1.00 50.75 181 ALA A CA 1
ATOM 1449 C C . ALA A 1 181 ? 10.420 5.727 44.356 1.00 50.75 181 ALA A C 1
ATOM 1451 O O . ALA A 1 181 ? 10.615 4.953 45.289 1.00 50.75 181 ALA A O 1
ATOM 1452 N N . THR A 1 182 ? 9.259 6.380 44.226 1.00 54.12 182 THR A N 1
ATOM 1453 C CA . THR A 1 182 ? 8.155 6.272 45.203 1.00 54.12 182 THR A CA 1
ATOM 1454 C C . THR A 1 182 ? 7.138 5.182 44.856 1.00 54.12 182 THR A C 1
ATOM 1456 O O . THR A 1 182 ? 6.564 4.582 45.763 1.00 54.12 182 THR A O 1
ATOM 1459 N N . GLY A 1 183 ? 6.974 4.832 43.575 1.00 48.12 183 GLY A N 1
ATOM 1460 C CA . GLY A 1 183 ? 6.119 3.709 43.165 1.00 48.12 183 GLY A CA 1
ATOM 1461 C C . GLY A 1 183 ? 6.697 2.328 43.504 1.00 48.12 183 GLY A C 1
ATOM 1462 O O . GLY A 1 183 ? 5.946 1.386 43.739 1.00 48.12 183 GLY A O 1
ATOM 1463 N N . TYR A 1 184 ? 8.027 2.205 43.594 1.00 50.72 184 TYR A N 1
ATOM 1464 C CA . TYR A 1 184 ? 8.690 0.918 43.840 1.00 50.72 184 TYR A CA 1
ATOM 1465 C C . TYR A 1 184 ? 8.686 0.486 45.320 1.00 50.72 184 TYR A C 1
ATOM 1467 O O . TYR A 1 184 ? 8.968 -0.672 45.623 1.00 50.72 184 TYR A O 1
ATOM 1475 N N . TRP A 1 185 ? 8.348 1.388 46.251 1.00 48.22 185 TRP A N 1
ATOM 1476 C CA . TRP A 1 185 ? 8.313 1.083 47.688 1.00 48.22 185 TRP A CA 1
ATOM 1477 C C . TRP A 1 185 ? 6.914 0.694 48.200 1.00 48.22 185 TRP A C 1
ATOM 1479 O O . TRP A 1 185 ? 6.806 0.029 49.223 1.00 48.22 185 TRP A O 1
ATOM 1489 N N . LEU A 1 186 ? 5.842 1.020 47.464 1.00 50.75 186 LEU A N 1
ATOM 1490 C CA . LEU A 1 186 ? 4.462 0.669 47.842 1.00 50.75 186 LEU A CA 1
ATOM 1491 C C . LEU A 1 186 ? 3.980 -0.702 47.334 1.00 50.75 186 LEU A C 1
ATOM 1493 O O . LEU A 1 186 ? 2.864 -1.095 47.649 1.00 50.75 186 LEU A O 1
ATOM 1497 N N . TYR A 1 187 ? 4.798 -1.441 46.577 1.00 49.47 187 TYR A N 1
ATOM 1498 C CA . TYR A 1 187 ? 4.427 -2.754 46.021 1.00 49.47 187 TYR A CA 1
ATOM 1499 C C . TYR A 1 187 ? 5.130 -3.940 46.709 1.00 49.47 187 TYR A C 1
ATOM 1501 O O . TYR A 1 187 ? 5.126 -5.054 46.189 1.00 49.47 187 TYR A O 1
ATOM 1509 N N . ARG A 1 188 ? 5.783 -3.718 47.861 1.00 49.19 188 ARG A N 1
ATOM 1510 C CA . ARG A 1 188 ? 6.529 -4.769 48.580 1.00 49.19 188 ARG A CA 1
ATOM 1511 C C . ARG A 1 188 ? 6.181 -4.914 50.067 1.00 49.19 188 ARG A C 1
ATOM 1513 O O . ARG A 1 188 ? 7.016 -5.398 50.830 1.00 49.19 188 ARG A O 1
ATOM 1520 N N . HIS A 1 189 ? 4.958 -4.550 50.451 1.00 49.28 189 HIS A N 1
ATOM 1521 C CA . HIS A 1 189 ? 4.340 -4.969 51.709 1.00 49.28 189 HIS A CA 1
ATOM 1522 C C . HIS A 1 189 ? 2.944 -5.521 51.459 1.00 49.28 189 HIS A C 1
ATOM 1524 O O . HIS A 1 189 ? 2.173 -4.838 50.751 1.00 49.28 189 HIS A O 1
#